Protein AF-A0A0N0DAH7-F1 (afdb_monomer_lite)

Secondary structure (DSSP, 8-state):
-PPPP-GGG-SGGGSHHHHT-HHHHTT-----SS-STT-HHHHHHHTT---SS------TTTSSSSS-HHHHHHHHHHHHHHHTT-TTTSSS--EEE--S--S-TTS------EEESTTS-GGGTT----S---HHHHHHHHHHHTTPPB--PPP-GGG---SPPPP-TT-SS-TT---B-HHHHHHTTT--------SSS----TTSPPTT-PPPPP-

InterPro domains:
  IPR007312 Phosphoesterase [PF04185] (18-148)
  IPR007312 Phosphoesterase [PTHR31956] (5-159)
  IPR017850 Alkaline-phosphatase-like, core domain superfamily [G3DSA:3.40.720.10] (16-179)

pLDDT: mean 78.89, std 16.45, range [36.31, 97.56]

Structure (mmCIF, N/CA/C/O backbone):
data_AF-A0A0N0DAH7-F1
#
_entry.id   AF-A0A0N0DAH7-F1
#
loop_
_atom_site.group_PDB
_atom_site.id
_atom_site.type_symbol
_atom_site.label_atom_id
_atom_site.label_alt_id
_atom_site.label_comp_id
_atom_site.label_asym_id
_atom_site.label_entity_id
_atom_site.label_seq_id
_atom_site.pdbx_PDB_ins_code
_atom_site.Cartn_x
_atom_site.Cartn_y
_atom_site.Cartn_z
_atom_site.occupancy
_atom_site.B_iso_or_equiv
_atom_site.auth_seq_id
_atom_site.auth_comp_id
_atom_site.auth_asym_id
_atom_site.auth_atom_id
_atom_site.pdbx_PDB_model_num
ATOM 1 N N . MET A 1 1 ? 7.023 14.268 22.400 1.00 45.34 1 MET A N 1
ATOM 2 C CA . MET A 1 1 ? 6.556 15.097 21.269 1.00 45.34 1 MET A CA 1
ATOM 3 C C . MET A 1 1 ? 6.414 14.179 20.072 1.00 45.34 1 MET A C 1
ATOM 5 O O . MET A 1 1 ? 7.400 13.533 19.742 1.00 45.34 1 MET A O 1
ATOM 9 N N . ASP A 1 2 ? 5.224 14.103 19.472 1.00 55.03 2 ASP A N 1
ATOM 10 C CA . ASP A 1 2 ? 5.012 13.407 18.196 1.00 55.03 2 ASP A CA 1
ATOM 11 C C . ASP A 1 2 ? 5.851 14.074 17.103 1.00 55.03 2 ASP A C 1
ATOM 13 O O . ASP A 1 2 ? 5.764 15.290 16.892 1.00 55.03 2 ASP A O 1
ATOM 17 N N . ARG A 1 3 ? 6.693 13.299 16.419 1.00 59.72 3 ARG A N 1
ATOM 18 C CA . ARG A 1 3 ? 7.481 13.802 15.290 1.00 59.72 3 ARG A CA 1
ATOM 19 C C . ARG A 1 3 ? 6.651 13.718 14.015 1.00 59.72 3 ARG A C 1
ATOM 21 O O . ARG A 1 3 ? 5.992 12.719 13.760 1.00 59.72 3 ARG A O 1
ATOM 28 N N . LYS A 1 4 ? 6.687 14.779 13.206 1.00 66.31 4 LYS A N 1
ATOM 29 C CA . LYS A 1 4 ? 5.929 14.872 11.948 1.00 66.31 4 LYS A CA 1
ATOM 30 C C . LYS A 1 4 ? 6.427 13.848 10.911 1.00 66.31 4 LYS A C 1
ATOM 32 O O . LYS A 1 4 ? 7.605 13.494 10.943 1.00 66.31 4 LYS A O 1
ATOM 37 N N . PRO A 1 5 ? 5.564 13.400 9.979 1.00 60.75 5 PRO A N 1
ATOM 38 C CA . PRO A 1 5 ? 5.991 12.596 8.836 1.00 60.75 5 PRO A CA 1
ATOM 39 C C . PRO A 1 5 ? 7.025 13.347 7.988 1.00 60.75 5 PRO A C 1
ATOM 41 O O . PRO A 1 5 ? 7.013 14.578 7.901 1.00 60.75 5 PRO A O 1
ATOM 44 N N . VAL A 1 6 ? 7.926 12.595 7.359 1.00 66.38 6 VAL A N 1
ATOM 45 C CA . VAL A 1 6 ? 9.046 13.132 6.577 1.00 66.38 6 VAL A CA 1
ATOM 46 C C . VAL A 1 6 ? 8.840 12.884 5.090 1.00 66.38 6 VAL A C 1
ATOM 48 O O . VAL A 1 6 ? 8.421 11.807 4.673 1.00 66.38 6 VAL A O 1
ATOM 51 N N . ARG A 1 7 ? 9.193 13.877 4.264 1.00 67.56 7 ARG A N 1
ATOM 52 C CA . ARG A 1 7 ? 9.030 13.822 2.801 1.00 67.56 7 ARG A CA 1
ATOM 53 C C . ARG A 1 7 ? 9.679 12.580 2.178 1.00 67.56 7 ARG A C 1
ATOM 55 O O . ARG A 1 7 ? 9.127 12.025 1.237 1.00 67.56 7 ARG A O 1
ATOM 62 N N . LYS A 1 8 ? 10.825 12.140 2.713 1.00 67.50 8 LYS A N 1
ATOM 63 C CA . LYS A 1 8 ? 11.549 10.960 2.220 1.00 67.50 8 LYS A CA 1
ATOM 64 C C . LYS A 1 8 ? 10.756 9.648 2.333 1.00 67.50 8 LYS A C 1
ATOM 66 O O . LYS A 1 8 ? 11.041 8.740 1.571 1.00 67.50 8 LYS A O 1
ATOM 71 N N . HIS A 1 9 ? 9.755 9.563 3.217 1.00 75.44 9 HIS A N 1
ATOM 72 C CA . HIS A 1 9 ? 8.909 8.371 3.397 1.00 75.44 9 HIS A CA 1
ATOM 73 C C . HIS A 1 9 ? 7.571 8.480 2.637 1.00 75.44 9 HIS A C 1
ATOM 75 O O . HIS A 1 9 ? 6.618 7.763 2.924 1.00 75.44 9 HIS A O 1
ATOM 81 N N . ASN A 1 10 ? 7.455 9.400 1.677 1.00 83.31 10 ASN A N 1
ATOM 82 C CA . ASN A 1 10 ? 6.349 9.426 0.727 1.00 83.31 10 ASN A CA 1
ATOM 83 C C . ASN A 1 10 ? 6.948 9.335 -0.687 1.00 83.31 10 ASN A C 1
ATOM 85 O O . ASN A 1 10 ? 7.440 10.334 -1.207 1.00 83.31 10 ASN A O 1
ATOM 89 N N . PRO A 1 11 ? 6.943 8.154 -1.326 1.00 82.81 11 PRO A N 1
ATOM 90 C CA . PRO A 1 11 ? 7.569 7.988 -2.636 1.00 82.81 11 PRO A CA 1
ATOM 91 C C . PRO A 1 11 ? 6.960 8.894 -3.716 1.00 82.81 11 PRO A C 1
ATOM 93 O O . PRO A 1 11 ? 7.676 9.416 -4.569 1.00 82.81 11 PRO A O 1
ATOM 96 N N . ALA A 1 12 ? 5.648 9.157 -3.662 1.00 84.19 12 ALA A N 1
ATOM 97 C CA . ALA A 1 12 ? 4.952 9.917 -4.699 1.00 84.19 12 ALA A CA 1
ATOM 98 C C . ALA A 1 12 ? 5.464 11.363 -4.816 1.00 84.19 12 ALA A C 1
ATOM 100 O O . ALA A 1 12 ? 5.669 11.854 -5.925 1.00 84.19 12 ALA A O 1
ATOM 101 N N . ILE A 1 13 ? 5.737 12.037 -3.691 1.00 85.88 13 ILE A N 1
ATOM 102 C CA . ILE A 1 13 ? 6.211 13.437 -3.672 1.00 85.88 13 ILE A CA 1
ATOM 103 C C . ILE A 1 13 ? 7.670 13.598 -4.142 1.00 85.88 13 ILE A C 1
ATOM 105 O O . ILE A 1 13 ? 8.166 14.725 -4.270 1.00 85.88 13 ILE A O 1
ATOM 109 N N . LEU A 1 14 ? 8.383 12.493 -4.382 1.00 84.56 14 LEU A N 1
ATOM 110 C CA . LEU A 1 14 ? 9.744 12.508 -4.922 1.00 84.56 14 LEU A CA 1
ATOM 111 C C . LEU A 1 14 ? 9.767 12.631 -6.451 1.00 84.56 14 LEU A C 1
ATOM 113 O O . LEU A 1 14 ? 10.786 13.027 -7.007 1.00 84.56 14 LEU A O 1
ATOM 117 N N . HIS A 1 15 ? 8.660 12.337 -7.137 1.00 83.38 15 HIS A N 1
ATOM 118 C CA . HIS A 1 15 ? 8.581 12.449 -8.591 1.00 83.38 15 HIS A CA 1
ATOM 119 C C . HIS A 1 15 ? 8.169 13.859 -9.022 1.00 83.38 15 HIS A C 1
ATOM 121 O O . HIS A 1 15 ? 7.105 14.337 -8.628 1.00 83.38 15 HIS A O 1
ATOM 127 N N . ASP A 1 16 ? 8.924 14.482 -9.931 1.00 85.19 16 ASP A N 1
ATOM 128 C CA . ASP A 1 16 ? 8.592 15.810 -10.480 1.00 85.19 16 ASP A CA 1
ATOM 129 C C . ASP A 1 16 ? 7.197 15.856 -11.099 1.00 85.19 16 ASP A C 1
ATOM 131 O O . ASP A 1 16 ? 6.462 16.827 -10.930 1.00 85.19 16 ASP A O 1
ATOM 135 N N . SER A 1 17 ? 6.788 14.767 -11.755 1.00 86.50 17 SER A N 1
ATOM 136 C CA . SER A 1 17 ? 5.456 14.657 -12.353 1.00 86.50 17 SER A CA 1
ATOM 137 C C . SER A 1 17 ? 4.317 14.762 -11.328 1.00 86.50 17 SER A C 1
ATOM 139 O O . SER A 1 17 ? 3.185 15.047 -11.709 1.00 86.50 17 SER A O 1
ATOM 141 N N . VAL A 1 18 ? 4.591 14.527 -10.043 1.00 88.50 18 VAL A N 1
ATOM 142 C CA . VAL A 1 18 ? 3.667 14.766 -8.927 1.00 88.50 18 VAL A CA 1
ATOM 143 C C . VAL A 1 18 ? 3.959 16.129 -8.314 1.00 88.50 18 VAL A C 1
ATOM 145 O O . VAL A 1 18 ? 3.052 16.948 -8.220 1.00 88.50 18 VAL A O 1
ATOM 148 N N . ALA A 1 19 ? 5.218 16.396 -7.955 1.00 87.81 19 ALA A N 1
ATOM 149 C CA . ALA A 1 19 ? 5.630 17.583 -7.210 1.00 87.81 19 ALA A CA 1
ATOM 150 C C . ALA A 1 19 ? 5.385 18.915 -7.942 1.00 87.81 19 ALA A C 1
ATOM 152 O O . ALA A 1 19 ? 5.273 19.949 -7.293 1.00 87.81 19 ALA A O 1
ATOM 153 N N . THR A 1 20 ? 5.286 18.904 -9.273 1.00 90.00 20 THR A N 1
ATOM 154 C CA . THR A 1 20 ? 5.022 20.101 -10.095 1.00 90.00 20 THR A CA 1
ATOM 155 C C . THR A 1 20 ? 3.560 20.232 -10.532 1.00 90.00 20 THR A C 1
ATOM 157 O O . THR A 1 20 ? 3.192 21.210 -11.177 1.00 90.00 20 THR A O 1
ATOM 160 N N . SER A 1 21 ? 2.705 19.269 -10.176 1.00 93.62 21 SER A N 1
ATOM 161 C CA . SER A 1 21 ? 1.297 19.233 -10.573 1.00 93.62 21 SER A CA 1
ATOM 162 C C . SER A 1 21 ? 0.400 19.451 -9.358 1.00 93.62 21 SER A C 1
ATOM 164 O O . SER A 1 21 ? 0.177 18.522 -8.582 1.00 93.62 21 SER A O 1
ATOM 166 N N . GLU A 1 22 ? -0.212 20.632 -9.244 1.00 92.75 22 GLU A N 1
ATOM 167 C CA . GLU A 1 22 ? -1.130 20.985 -8.146 1.00 92.75 22 GLU A CA 1
ATOM 168 C C . GLU A 1 22 ? -2.228 19.929 -7.929 1.00 92.75 22 GLU A C 1
ATOM 170 O O . GLU A 1 22 ? -2.479 19.500 -6.804 1.00 92.75 22 GLU A O 1
ATOM 175 N N . GLN A 1 23 ? -2.812 19.414 -9.016 1.00 92.44 23 GLN A N 1
ATOM 176 C CA . GLN A 1 23 ? -3.844 18.376 -8.950 1.00 92.44 23 GLN A CA 1
ATOM 177 C C . GLN A 1 23 ? -3.355 17.061 -8.317 1.00 92.44 23 GLN A C 1
ATOM 179 O O . GLN A 1 23 ? -4.131 16.368 -7.666 1.00 92.44 23 GLN A O 1
ATOM 184 N N . ARG A 1 24 ? -2.087 16.688 -8.522 1.00 91.06 24 ARG A N 1
ATOM 185 C CA . ARG A 1 24 ? -1.511 15.440 -7.993 1.00 91.06 24 ARG A CA 1
ATOM 186 C C . ARG A 1 24 ? -1.022 15.643 -6.566 1.00 91.06 24 ARG A C 1
ATOM 188 O O . ARG A 1 24 ? -1.244 14.780 -5.725 1.00 91.06 24 ARG A O 1
ATOM 195 N N . LEU A 1 25 ? -0.443 16.809 -6.282 1.00 88.56 25 LEU A N 1
ATOM 196 C CA . LEU A 1 25 ? -0.111 17.233 -4.926 1.00 88.56 25 LEU A CA 1
ATOM 197 C C . LEU A 1 25 ? -1.332 17.225 -4.006 1.00 88.56 25 LEU A C 1
ATOM 199 O O . LEU A 1 25 ? -1.231 16.747 -2.881 1.00 88.56 25 LEU A O 1
ATOM 203 N N . SER A 1 26 ? -2.493 17.685 -4.483 1.00 88.88 26 SER A N 1
ATOM 204 C CA . SER A 1 26 ? -3.721 17.716 -3.677 1.00 88.88 26 SER A CA 1
ATOM 205 C C . SER A 1 26 ? -4.275 16.329 -3.324 1.00 88.88 26 SER A C 1
ATOM 207 O O . SER A 1 26 ? -5.145 16.223 -2.458 1.00 88.88 26 SER A O 1
ATOM 209 N N . GLN A 1 27 ? -3.756 15.257 -3.939 1.00 91.25 27 GLN A N 1
ATOM 210 C CA . GLN A 1 27 ? -4.074 13.877 -3.558 1.00 91.25 27 GLN A CA 1
ATOM 211 C C . GLN A 1 27 ? -3.233 13.371 -2.376 1.00 91.25 27 GLN A C 1
ATOM 213 O O . GLN A 1 27 ? -3.531 12.310 -1.833 1.00 91.25 27 GLN A O 1
ATOM 218 N N . ILE A 1 28 ? -2.211 14.117 -1.944 1.00 90.50 28 ILE A N 1
ATOM 219 C CA . ILE A 1 28 ? -1.434 13.804 -0.743 1.00 90.50 28 ILE A CA 1
ATOM 220 C C . ILE A 1 28 ? -2.172 14.390 0.459 1.00 90.50 28 ILE A C 1
ATOM 222 O O . ILE A 1 28 ? -2.178 15.599 0.687 1.00 90.50 28 ILE A O 1
ATOM 226 N N . LYS A 1 29 ? -2.820 13.512 1.222 1.00 90.44 29 LYS A N 1
ATOM 227 C CA . LYS A 1 29 ? -3.733 13.881 2.308 1.00 90.44 29 LYS A CA 1
ATOM 228 C C . LYS A 1 29 ? -3.103 13.621 3.670 1.00 90.44 29 LYS A C 1
ATOM 230 O O . LYS A 1 29 ? -2.291 12.711 3.823 1.00 90.44 29 LYS A O 1
ATOM 235 N N . ASN A 1 30 ? -3.485 14.411 4.671 1.00 91.31 30 ASN A N 1
ATOM 236 C CA . ASN A 1 30 ? -3.051 14.175 6.043 1.00 91.31 30 ASN A CA 1
ATOM 237 C C . ASN A 1 30 ? -3.877 13.066 6.716 1.00 91.31 30 ASN A C 1
ATOM 239 O O . ASN A 1 30 ? -5.081 12.903 6.485 1.00 91.31 30 ASN A O 1
ATOM 243 N N . LEU A 1 31 ? -3.221 12.365 7.634 1.00 91.88 31 LEU A N 1
ATOM 244 C CA . LEU A 1 31 ? -3.824 11.378 8.515 1.00 91.88 31 LEU A CA 1
ATOM 245 C C . LEU A 1 31 ? -3.434 11.712 9.956 1.00 91.88 31 LEU A C 1
ATOM 247 O O . LEU A 1 31 ? -2.255 11.881 10.261 1.00 91.88 31 LEU A O 1
ATOM 251 N N . SER A 1 32 ? -4.432 11.833 10.827 1.00 91.06 32 SER A N 1
ATOM 252 C CA . SER A 1 32 ? -4.252 12.070 12.260 1.00 91.06 32 SER A CA 1
ATOM 253 C C . SER A 1 32 ? -5.210 11.171 13.029 1.00 91.06 32 SER A C 1
ATOM 255 O O . SER A 1 32 ? -6.404 11.171 12.741 1.00 91.06 32 SER A O 1
ATOM 257 N N . LEU A 1 33 ? -4.682 10.401 13.984 1.00 90.06 33 LEU A N 1
ATOM 258 C CA . LEU A 1 33 ? -5.489 9.586 14.904 1.00 90.06 33 LEU A CA 1
ATOM 259 C C . LEU A 1 33 ? -5.860 10.345 16.188 1.00 90.06 33 LEU A C 1
ATOM 261 O O . LEU A 1 33 ? -6.724 9.898 16.931 1.00 90.06 33 LEU A O 1
ATOM 265 N N . VAL A 1 34 ? -5.194 11.473 16.463 1.00 89.75 34 VAL A N 1
ATOM 266 C CA . VAL A 1 34 ? -5.421 12.293 17.668 1.00 89.75 34 VAL A CA 1
ATOM 267 C C . VAL A 1 34 ? -6.474 13.371 17.414 1.00 89.75 34 VAL A C 1
ATOM 269 O O . VAL A 1 34 ? -7.247 13.707 18.303 1.00 89.75 34 VAL A O 1
ATOM 272 N N . ASP A 1 35 ? -6.509 13.899 16.192 1.00 91.38 35 ASP A N 1
ATOM 273 C CA . ASP A 1 35 ? -7.483 14.891 15.740 1.00 91.38 35 ASP A CA 1
ATOM 274 C C . ASP A 1 35 ? -8.072 14.423 14.409 1.00 91.38 35 ASP A C 1
ATOM 276 O O . ASP A 1 35 ? -7.581 14.749 13.324 1.00 91.38 35 ASP A O 1
ATOM 280 N N . THR A 1 36 ? -9.082 13.563 14.509 1.00 92.06 36 THR A N 1
ATOM 281 C CA . THR A 1 36 ? -9.751 12.965 13.351 1.00 92.06 36 THR A CA 1
ATOM 282 C C . THR A 1 36 ? -10.610 13.979 12.595 1.00 92.06 36 THR A C 1
ATOM 284 O O . THR A 1 36 ? -10.798 13.817 11.393 1.00 92.06 36 THR A O 1
ATOM 287 N N . GLU A 1 37 ? -11.068 15.054 13.243 1.00 90.69 37 GLU A N 1
ATOM 288 C CA . GLU A 1 37 ? -11.866 16.112 12.606 1.00 90.69 37 GLU A CA 1
ATOM 289 C C . GLU A 1 37 ? -11.034 16.931 11.606 1.00 90.69 37 GLU A C 1
ATOM 291 O O . GLU A 1 37 ? -11.523 17.285 10.532 1.00 90.69 37 GLU A O 1
ATOM 296 N N . SER A 1 38 ? -9.750 17.178 11.896 1.00 92.38 38 SER A N 1
ATOM 297 C CA . SER A 1 38 ? -8.827 17.809 10.937 1.00 92.38 38 SER A CA 1
ATOM 298 C C . SER A 1 38 ? -8.144 16.820 9.979 1.00 92.38 38 SER A C 1
ATOM 300 O O . SER A 1 38 ? -7.354 17.223 9.117 1.00 92.38 38 SER A O 1
ATOM 302 N N . SER A 1 39 ? -8.434 15.520 10.088 1.00 94.88 39 SER A N 1
ATOM 303 C CA . SER A 1 39 ? -7.853 14.487 9.231 1.00 94.88 39 SER A CA 1
ATOM 304 C C . SER A 1 39 ? -8.641 14.326 7.932 1.00 94.88 39 SER A C 1
ATOM 306 O O . SER A 1 39 ? -9.763 13.820 7.920 1.00 94.88 39 SER A O 1
ATOM 308 N N . MET A 1 40 ? -8.011 14.659 6.801 1.00 94.81 40 MET A N 1
ATOM 309 C CA . MET A 1 40 ? -8.614 14.465 5.480 1.00 94.81 40 MET A CA 1
ATOM 310 C C . MET A 1 40 ? -8.959 12.995 5.203 1.00 94.81 40 MET A C 1
ATOM 312 O O . MET A 1 40 ? -10.009 12.743 4.625 1.00 94.81 40 MET A O 1
ATOM 316 N N . PHE A 1 41 ? -8.138 12.036 5.660 1.00 95.19 41 PHE A N 1
ATOM 317 C CA . PHE A 1 41 ? -8.468 10.605 5.573 1.00 95.19 41 PHE A CA 1
ATOM 318 C C . PHE A 1 41 ? -9.815 10.277 6.236 1.00 95.19 41 PHE A C 1
ATOM 320 O O . PHE A 1 41 ? -10.673 9.667 5.607 1.00 95.19 41 PHE A O 1
ATOM 327 N N . HIS A 1 42 ? -10.030 10.711 7.482 1.00 95.19 42 HIS A N 1
ATOM 328 C CA . HIS A 1 42 ? -11.260 10.401 8.221 1.00 95.19 42 HIS A CA 1
ATOM 329 C C . HIS A 1 42 ? -12.482 11.115 7.638 1.00 95.19 42 HIS A C 1
ATOM 331 O O . HIS A 1 42 ? -13.567 10.536 7.590 1.00 95.19 42 HIS A O 1
ATOM 337 N N . ARG A 1 43 ? -12.306 12.346 7.138 1.00 95.69 43 ARG A N 1
ATOM 338 C CA . ARG A 1 43 ? -13.355 13.043 6.387 1.00 95.69 43 ARG A CA 1
ATOM 339 C C . ARG A 1 43 ? -13.760 12.253 5.142 1.00 95.69 43 ARG A C 1
ATOM 341 O O . ARG A 1 43 ? -14.945 12.016 4.935 1.00 95.69 43 ARG A O 1
ATOM 348 N N . ASP A 1 44 ? -12.790 11.816 4.343 1.00 95.44 44 ASP A N 1
ATOM 349 C CA . ASP A 1 44 ? -13.063 11.074 3.111 1.00 95.44 44 ASP A CA 1
ATOM 350 C C . ASP A 1 44 ? -13.645 9.682 3.393 1.00 95.44 44 ASP A C 1
ATOM 352 O O . ASP A 1 44 ? -14.522 9.240 2.656 1.00 95.44 44 ASP A O 1
ATOM 356 N N . LEU A 1 45 ? -13.227 9.016 4.475 1.00 95.25 45 LEU A N 1
ATOM 357 C CA . LEU A 1 45 ? -13.842 7.776 4.961 1.00 95.25 45 LEU A CA 1
ATOM 358 C C . LEU A 1 45 ? -15.329 7.988 5.275 1.00 95.25 45 LEU A C 1
ATOM 360 O O . LEU A 1 45 ? -16.178 7.275 4.747 1.00 95.25 45 LEU A O 1
ATOM 364 N N . LYS A 1 46 ? -15.659 9.015 6.068 1.00 94.44 46 LYS A N 1
ATOM 365 C CA . LYS A 1 46 ? -17.043 9.346 6.445 1.00 94.44 4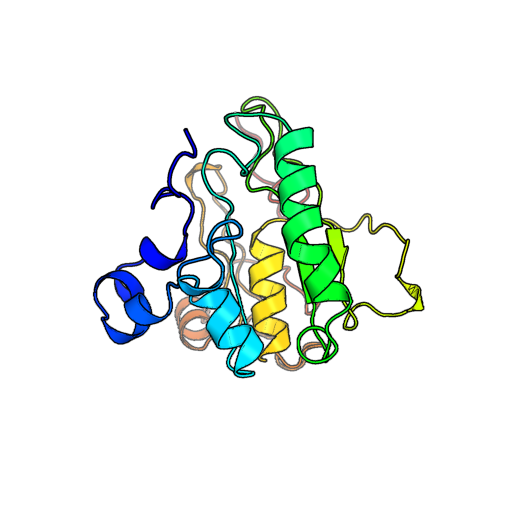6 LYS A CA 1
ATOM 366 C C . LYS A 1 46 ? -17.913 9.722 5.244 1.00 94.44 46 LYS A C 1
ATOM 368 O O . LYS A 1 46 ? -19.106 9.432 5.232 1.00 94.44 46 LYS A O 1
ATOM 373 N N . GLU A 1 47 ? -17.332 10.389 4.250 1.00 95.38 47 GLU A N 1
ATOM 374 C CA . GLU A 1 47 ? -18.028 10.813 3.031 1.00 95.38 47 GLU A CA 1
ATOM 375 C C . GLU A 1 47 ? -18.061 9.738 1.931 1.00 95.38 47 GLU A C 1
ATOM 377 O O . GLU A 1 47 ? -18.616 9.994 0.862 1.00 95.38 47 GLU A O 1
ATOM 382 N N . ASN A 1 48 ? -17.484 8.555 2.172 1.00 93.69 48 ASN A N 1
ATOM 383 C CA . ASN A 1 48 ? -17.317 7.487 1.184 1.00 93.69 48 ASN A CA 1
ATOM 384 C C . ASN A 1 48 ? -16.581 7.954 -0.093 1.00 93.69 48 ASN A C 1
ATOM 386 O O . ASN A 1 48 ? -16.995 7.695 -1.223 1.00 93.69 48 ASN A O 1
ATOM 390 N N . LYS A 1 49 ? -15.494 8.709 0.103 1.00 94.38 49 LYS A N 1
ATOM 391 C CA . LYS A 1 49 ? -14.640 9.318 -0.934 1.00 94.38 49 LYS A CA 1
ATOM 392 C C . LYS A 1 49 ? -13.179 8.877 -0.841 1.00 94.38 49 LYS A C 1
ATOM 394 O O . LYS A 1 49 ? -12.299 9.533 -1.409 1.00 94.38 49 LYS A O 1
ATOM 399 N N . LEU A 1 50 ? -12.895 7.799 -0.108 1.00 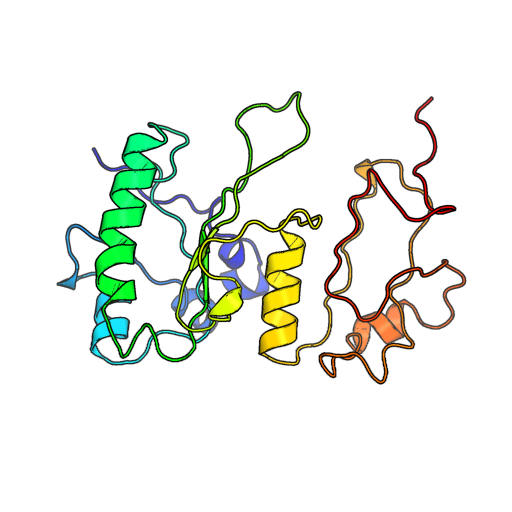94.12 50 LEU A N 1
ATOM 400 C CA . LEU A 1 50 ? -11.551 7.233 -0.096 1.00 94.12 50 LEU A CA 1
ATOM 401 C C . LEU A 1 50 ? -11.137 6.837 -1.520 1.00 94.12 50 LEU A C 1
ATOM 403 O O . LEU A 1 50 ? -11.960 6.337 -2.293 1.00 94.12 50 LEU A O 1
ATOM 407 N N . PRO A 1 51 ? -9.873 7.082 -1.902 1.00 92.81 51 PRO A N 1
ATOM 408 C CA . PRO A 1 51 ? -9.392 6.658 -3.199 1.00 92.81 51 PRO A CA 1
ATOM 409 C C . PRO A 1 51 ? -9.261 5.134 -3.234 1.00 92.81 51 PRO A C 1
ATOM 411 O O . PRO A 1 51 ? -9.027 4.475 -2.225 1.00 92.81 51 PRO A O 1
ATOM 414 N N . GLN A 1 52 ? -9.349 4.592 -4.441 1.00 92.25 52 GLN A N 1
ATOM 415 C CA . GLN A 1 52 ? -9.242 3.159 -4.716 1.00 92.25 52 GLN A CA 1
ATOM 416 C C . GLN A 1 52 ? -7.847 2.578 -4.410 1.00 92.25 52 GLN A C 1
ATOM 418 O O . GLN A 1 52 ? -7.699 1.375 -4.224 1.00 92.25 52 GLN A O 1
ATOM 423 N N . TRP A 1 53 ? -6.821 3.431 -4.342 1.00 93.00 53 TRP A N 1
ATOM 424 C CA . TRP A 1 53 ? -5.470 3.071 -3.922 1.00 93.00 53 TRP A CA 1
ATOM 425 C C . TRP A 1 53 ? -4.932 4.105 -2.934 1.00 93.00 53 TRP A C 1
ATOM 427 O O . TRP A 1 53 ? -5.058 5.312 -3.158 1.00 93.00 53 TRP A O 1
ATOM 437 N N . MET A 1 54 ? -4.321 3.627 -1.851 1.00 93.81 54 MET A N 1
ATOM 438 C CA . MET A 1 54 ? -3.731 4.447 -0.796 1.00 93.81 54 MET A CA 1
ATOM 439 C C . MET A 1 54 ? -2.361 3.904 -0.412 1.00 93.81 54 MET A C 1
ATOM 441 O O . MET A 1 54 ? -2.182 2.698 -0.276 1.00 93.81 54 MET A O 1
ATOM 445 N N . PHE A 1 55 ? -1.426 4.817 -0.170 1.00 93.19 55 PHE A N 1
ATOM 446 C CA . PHE A 1 55 ? -0.133 4.527 0.435 1.00 93.19 55 PHE A CA 1
ATOM 447 C C . PHE A 1 55 ? -0.019 5.351 1.713 1.00 93.19 55 PHE A C 1
ATOM 449 O O . PHE A 1 55 ? -0.024 6.584 1.662 1.00 93.19 55 PHE A O 1
ATOM 456 N N . ILE A 1 56 ? 0.012 4.675 2.858 1.00 92.56 56 ILE A N 1
ATOM 457 C CA . ILE A 1 56 ? -0.012 5.309 4.175 1.00 92.56 56 ILE A CA 1
ATOM 458 C C . ILE A 1 56 ? 1.302 5.000 4.869 1.00 92.56 56 ILE A C 1
ATOM 460 O O . ILE A 1 56 ? 1.616 3.837 5.104 1.00 92.56 56 ILE A O 1
ATOM 464 N N . THR A 1 57 ? 2.033 6.046 5.242 1.00 90.00 57 THR A N 1
ATOM 465 C CA . THR A 1 57 ? 3.188 5.925 6.129 1.00 90.00 57 THR A CA 1
ATOM 466 C C . THR A 1 57 ? 2.876 6.561 7.478 1.00 90.00 57 THR A C 1
ATOM 468 O O . THR A 1 57 ? 2.366 7.688 7.522 1.00 90.00 57 THR A O 1
ATOM 471 N N . PRO A 1 58 ? 3.131 5.855 8.596 1.00 85.12 58 PRO A N 1
ATOM 472 C CA . PRO A 1 58 ? 3.031 6.453 9.915 1.00 85.12 58 PRO A CA 1
ATOM 473 C C . PRO A 1 58 ? 4.005 7.629 10.061 1.00 85.12 58 PRO A C 1
ATOM 475 O O . PRO A 1 58 ? 4.929 7.832 9.271 1.00 85.12 58 PRO A O 1
ATOM 478 N N . ASN A 1 59 ? 3.802 8.431 11.102 1.00 80.69 59 ASN A N 1
ATOM 479 C CA . ASN A 1 59 ? 4.760 9.472 11.447 1.00 80.69 59 ASN A CA 1
ATOM 480 C C . ASN A 1 59 ? 6.061 8.857 12.012 1.00 80.69 59 ASN A C 1
ATOM 482 O O . ASN A 1 59 ? 6.077 7.692 12.399 1.00 80.69 59 ASN A O 1
ATOM 486 N N . MET A 1 60 ? 7.128 9.655 12.139 1.00 74.12 60 MET A N 1
ATOM 487 C CA . MET A 1 60 ? 8.439 9.182 12.630 1.00 74.12 60 MET A CA 1
ATOM 488 C C . MET A 1 60 ? 8.412 8.593 14.051 1.00 74.12 60 MET A C 1
ATOM 490 O O . MET A 1 60 ? 9.383 8.018 14.511 1.00 74.12 60 MET A O 1
ATOM 494 N N . THR A 1 61 ? 7.340 8.800 14.816 1.00 77.06 61 THR A N 1
ATOM 495 C CA . THR A 1 61 ? 7.184 8.195 16.147 1.00 77.06 61 THR A CA 1
ATOM 496 C C . THR A 1 61 ? 6.557 6.805 16.058 1.00 77.06 61 THR A C 1
ATOM 498 O O . THR A 1 61 ? 6.845 5.940 16.884 1.00 77.06 61 THR A O 1
ATOM 501 N N . SER A 1 62 ? 5.715 6.589 15.054 1.00 77.38 62 SER A N 1
ATOM 502 C CA . SER A 1 62 ? 4.885 5.398 14.896 1.00 77.38 62 SER A CA 1
ATOM 503 C C . SER A 1 62 ? 5.372 4.469 13.778 1.00 77.38 62 SER A C 1
ATOM 505 O O . SER A 1 62 ? 4.754 3.434 13.559 1.00 77.38 62 SER A O 1
ATOM 507 N N . ASP A 1 63 ? 6.451 4.826 13.074 1.00 74.69 63 ASP A N 1
ATOM 508 C CA . ASP A 1 63 ? 7.039 4.036 11.980 1.00 74.69 63 ASP A CA 1
ATOM 509 C C . ASP A 1 63 ? 7.872 2.839 12.469 1.00 74.69 63 ASP A C 1
ATOM 511 O O . ASP A 1 63 ? 8.143 1.916 11.709 1.00 74.69 63 ASP A O 1
ATOM 515 N N . GLY A 1 64 ? 8.228 2.821 13.756 1.00 73.94 64 GLY A N 1
ATOM 516 C CA . GLY A 1 64 ? 9.009 1.754 14.375 1.00 73.94 64 GLY A CA 1
ATOM 517 C C . GLY A 1 64 ? 10.523 1.899 14.221 1.00 73.94 64 GLY A C 1
ATOM 518 O O . GLY A 1 64 ? 11.234 1.097 14.819 1.00 73.94 64 GLY A O 1
ATO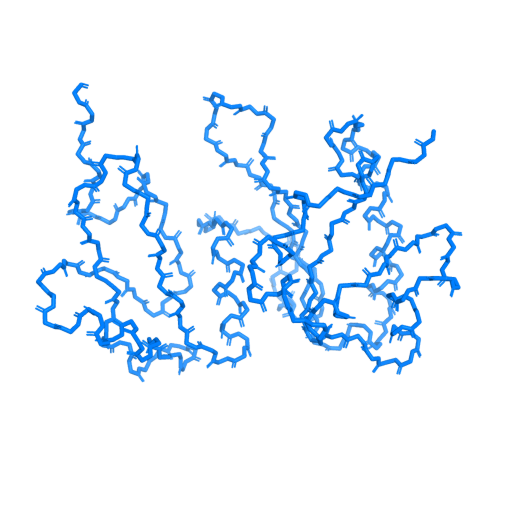M 519 N N . HIS A 1 65 ? 11.013 2.923 13.511 1.00 76.50 65 HIS A N 1
ATOM 520 C CA . HIS A 1 65 ? 12.442 3.200 13.344 1.00 76.50 65 HIS A CA 1
ATOM 521 C C . HIS A 1 65 ? 13.010 3.967 14.549 1.00 76.50 65 HIS A C 1
ATOM 523 O O . HIS A 1 65 ? 14.009 3.567 15.141 1.00 76.50 65 HIS A O 1
ATOM 529 N N . ASP A 1 66 ? 12.352 5.058 14.962 1.00 73.50 66 ASP A N 1
ATOM 530 C CA . ASP A 1 66 ? 12.834 5.900 16.074 1.00 73.50 66 ASP A CA 1
ATOM 531 C C . ASP A 1 66 ? 12.292 5.455 17.450 1.00 73.50 66 ASP A C 1
ATOM 533 O O . ASP A 1 66 ? 12.606 6.071 18.476 1.00 73.50 66 ASP A O 1
ATOM 537 N N . THR A 1 67 ? 11.434 4.428 17.490 1.00 80.69 67 THR A N 1
ATOM 538 C CA . THR A 1 67 ? 10.797 3.927 18.720 1.00 80.69 67 THR A CA 1
ATOM 539 C C . THR A 1 67 ? 10.941 2.410 18.885 1.00 80.69 67 THR A C 1
ATOM 541 O O . THR A 1 67 ? 12.034 1.923 19.144 1.00 80.69 67 THR A O 1
ATOM 544 N N . SER A 1 68 ? 9.844 1.649 18.841 1.00 83.25 68 SER A N 1
ATOM 545 C CA . SER A 1 68 ? 9.861 0.188 18.929 1.00 83.25 68 SER A CA 1
ATOM 546 C C . SER A 1 68 ? 8.724 -0.426 18.123 1.00 83.25 68 SER A C 1
ATOM 548 O O . SER A 1 68 ? 7.682 0.201 17.909 1.00 83.25 68 SER A O 1
ATOM 550 N N . VAL A 1 69 ? 8.880 -1.704 17.773 1.00 84.56 69 VAL A N 1
ATOM 551 C CA . VAL A 1 69 ? 7.832 -2.500 17.116 1.00 84.56 69 VAL A CA 1
ATOM 552 C C . VAL A 1 69 ? 6.518 -2.512 17.907 1.00 84.56 69 VAL A C 1
ATOM 554 O O . VAL A 1 69 ? 5.445 -2.546 17.316 1.00 84.56 69 VAL A O 1
ATOM 557 N N . THR A 1 70 ? 6.572 -2.412 19.239 1.00 88.19 70 THR A N 1
ATOM 558 C CA . THR A 1 70 ? 5.375 -2.334 20.089 1.00 88.19 70 THR A CA 1
ATOM 559 C C . THR A 1 70 ? 4.610 -1.030 19.870 1.00 88.19 70 THR A C 1
ATOM 561 O O . THR A 1 70 ? 3.383 -1.041 19.807 1.00 88.19 70 THR A O 1
ATOM 564 N N . VAL A 1 71 ? 5.314 0.098 19.735 1.00 88.38 71 VAL A N 1
ATOM 565 C CA . VAL A 1 71 ? 4.689 1.405 19.468 1.00 88.38 71 VAL A CA 1
ATOM 566 C C . VAL A 1 71 ? 4.063 1.413 18.075 1.00 88.38 71 VAL A C 1
ATOM 568 O O . VAL A 1 71 ? 2.885 1.748 17.947 1.00 88.38 71 VAL A O 1
ATOM 571 N N . ALA A 1 72 ? 4.806 0.961 17.061 1.00 89.56 72 ALA A N 1
ATOM 572 C CA . ALA A 1 72 ? 4.302 0.839 15.693 1.00 89.56 72 ALA A CA 1
ATOM 573 C C . ALA A 1 72 ? 3.099 -0.117 15.604 1.00 89.56 72 ALA A C 1
ATOM 575 O O . ALA A 1 72 ? 2.076 0.211 15.007 1.00 89.56 72 ALA A O 1
ATOM 576 N N . GLY A 1 73 ? 3.172 -1.271 16.276 1.00 91.56 73 GLY A N 1
ATOM 577 C CA . GLY A 1 73 ? 2.088 -2.250 16.330 1.00 91.56 73 GLY A CA 1
ATOM 578 C C . GLY A 1 73 ? 0.829 -1.712 17.013 1.00 91.56 73 GLY A C 1
ATOM 579 O O . GLY A 1 73 ? -0.278 -1.919 16.515 1.00 91.56 73 GLY A O 1
ATOM 580 N N . ASN A 1 74 ? 0.972 -0.969 18.114 1.00 93.44 74 ASN A N 1
ATOM 581 C CA . ASN A 1 74 ? -0.162 -0.318 18.774 1.00 93.44 74 ASN A CA 1
ATOM 582 C C . ASN A 1 74 ? -0.809 0.748 17.882 1.00 93.44 74 ASN A C 1
ATOM 584 O O . ASN A 1 74 ? -2.038 0.819 17.815 1.00 93.44 74 ASN A O 1
ATOM 588 N N . TRP A 1 75 ? -0.003 1.545 17.176 1.00 93.62 75 TRP A N 1
ATOM 589 C CA . TRP A 1 75 ? -0.510 2.517 16.208 1.00 93.62 75 TRP A CA 1
ATOM 590 C C . TRP A 1 75 ? -1.278 1.823 15.077 1.00 93.62 75 TRP A C 1
ATOM 592 O O . TRP A 1 75 ? -2.431 2.168 14.819 1.00 93.62 75 TRP A O 1
ATOM 602 N N . ALA A 1 76 ? -0.690 0.785 14.471 1.00 94.62 76 ALA A N 1
ATOM 603 C CA . ALA A 1 76 ? -1.297 0.041 13.371 1.00 94.62 76 ALA A CA 1
ATOM 604 C C . ALA A 1 76 ? -2.622 -0.613 13.785 1.00 94.62 76 ALA A C 1
ATOM 606 O O . ALA A 1 76 ? -3.607 -0.510 13.058 1.00 94.62 76 ALA A O 1
ATOM 607 N N . ARG A 1 77 ? -2.687 -1.225 14.976 1.00 95.06 77 ARG A N 1
ATOM 608 C CA . ARG A 1 77 ? -3.936 -1.793 15.511 1.00 95.06 77 ARG A CA 1
ATOM 609 C C . ARG A 1 77 ? -4.997 -0.727 15.753 1.00 95.06 77 ARG A C 1
ATOM 611 O O . ARG A 1 77 ? -6.140 -0.915 15.350 1.00 95.06 77 ARG A O 1
ATOM 618 N N . THR A 1 78 ? -4.616 0.393 16.367 1.00 95.00 78 THR A N 1
ATOM 619 C CA . THR A 1 78 ? -5.538 1.508 16.640 1.00 95.00 78 THR A CA 1
ATOM 620 C C . THR A 1 78 ? -6.126 2.068 15.348 1.00 95.00 78 THR A C 1
ATOM 622 O O . THR A 1 78 ? -7.313 2.379 15.297 1.00 95.00 78 THR A O 1
ATOM 625 N N . PHE A 1 79 ? -5.311 2.157 14.296 1.00 95.31 79 PHE A N 1
ATOM 626 C CA . PHE A 1 79 ? -5.745 2.615 12.985 1.00 95.31 79 PHE A CA 1
ATOM 627 C C . PHE A 1 79 ? -6.626 1.591 12.255 1.00 95.31 79 PHE A C 1
ATOM 629 O O . PHE A 1 79 ? -7.688 1.942 11.749 1.00 95.31 79 PHE A O 1
ATOM 636 N N . LEU A 1 80 ? -6.202 0.326 12.194 1.00 96.88 80 LEU A N 1
ATOM 637 C CA . LEU A 1 80 ? -6.811 -0.672 11.313 1.00 96.88 80 LEU A CA 1
ATOM 638 C C . LEU A 1 80 ? -8.012 -1.397 11.921 1.00 96.88 80 LEU A C 1
ATOM 640 O O . LEU A 1 80 ? -8.940 -1.717 11.187 1.00 96.88 80 LEU A O 1
ATOM 644 N N . GLU A 1 81 ? -8.048 -1.673 13.228 1.00 96.88 81 GLU A N 1
ATOM 645 C CA . GLU A 1 81 ? -9.151 -2.453 13.814 1.00 96.88 81 GLU A CA 1
ATOM 646 C C . GLU A 1 81 ? -10.545 -1.829 13.607 1.00 96.88 81 GLU A C 1
ATOM 648 O O . GLU A 1 81 ? -11.485 -2.586 13.342 1.00 96.88 81 GLU A O 1
ATOM 653 N N . PRO A 1 82 ? -10.730 -0.496 13.700 1.00 96.12 82 PRO A N 1
ATOM 654 C CA . PRO A 1 82 ? -12.000 0.133 13.344 1.00 96.12 82 PRO A CA 1
ATOM 655 C C . PRO A 1 82 ? -12.323 -0.009 11.853 1.00 96.12 82 PRO A C 1
ATOM 657 O O . PRO A 1 82 ? -13.455 -0.338 11.509 1.00 96.12 82 PRO A O 1
ATOM 660 N N . LEU A 1 83 ? -11.327 0.169 10.979 1.00 96.94 83 LEU A N 1
ATOM 661 C CA . LEU A 1 83 ? -11.486 0.074 9.525 1.00 96.94 83 LEU A CA 1
ATOM 662 C C . LEU A 1 83 ? -11.887 -1.335 9.080 1.00 96.94 83 LEU A C 1
ATOM 664 O O . LEU A 1 83 ? -12.779 -1.490 8.257 1.00 96.94 83 LEU A O 1
ATOM 668 N N . LEU A 1 84 ? -11.300 -2.372 9.681 1.00 96.56 84 LEU A N 1
ATOM 669 C CA . LEU A 1 84 ? -11.648 -3.773 9.413 1.00 96.56 84 LEU A CA 1
ATOM 670 C C . LEU A 1 84 ? -13.084 -4.138 9.843 1.00 96.56 84 LEU A C 1
ATOM 672 O O . LEU A 1 84 ? -13.599 -5.178 9.441 1.00 96.56 84 LEU A O 1
ATOM 676 N N . LYS A 1 85 ? -13.731 -3.316 10.680 1.00 96.44 85 LYS A N 1
ATOM 677 C CA . LYS A 1 85 ? -15.140 -3.478 11.089 1.00 96.44 85 LYS A CA 1
ATOM 678 C C . LYS A 1 85 ? -16.092 -2.594 10.281 1.00 96.44 85 LYS A C 1
ATOM 680 O O . LYS A 1 85 ? -17.305 -2.809 10.337 1.00 96.44 85 LYS A O 1
ATOM 685 N N . ASP A 1 86 ? -15.565 -1.602 9.571 1.00 96.56 86 ASP A N 1
ATOM 686 C CA . ASP A 1 86 ? -16.337 -0.688 8.742 1.00 96.56 86 ASP A CA 1
ATOM 687 C C . ASP A 1 86 ? -16.681 -1.367 7.411 1.00 96.56 86 ASP A C 1
ATOM 689 O O . ASP A 1 86 ? -15.805 -1.741 6.635 1.00 96.56 86 ASP A O 1
ATOM 693 N N . LYS A 1 87 ? -17.980 -1.527 7.142 1.00 94.56 87 LYS A N 1
ATOM 694 C CA . LYS A 1 87 ? -18.481 -2.189 5.930 1.00 94.56 87 LYS A CA 1
ATOM 695 C C . LYS A 1 87 ? -18.292 -1.365 4.659 1.00 94.56 87 LYS A C 1
ATOM 697 O O . LYS A 1 87 ? -18.328 -1.939 3.584 1.00 94.56 87 LYS A O 1
ATOM 702 N N . HIS A 1 88 ? -18.158 -0.045 4.769 1.00 92.94 88 HIS A N 1
ATOM 703 C CA . HIS A 1 88 ? -17.854 0.809 3.623 1.00 92.94 88 HIS A CA 1
ATOM 704 C C . HIS A 1 88 ? -16.378 0.706 3.254 1.00 92.94 88 HIS A C 1
ATOM 706 O O . HIS A 1 88 ? -16.033 0.737 2.079 1.00 92.94 88 HIS A O 1
ATOM 712 N N . PHE A 1 89 ? -15.508 0.567 4.257 1.00 96.31 89 PHE A N 1
ATOM 713 C CA . PHE A 1 89 ? -14.085 0.364 4.020 1.00 96.31 89 PHE A CA 1
ATOM 714 C C . PHE A 1 89 ? -13.774 -1.070 3.567 1.00 96.31 89 PHE A C 1
ATOM 716 O O . PHE A 1 89 ? -12.974 -1.257 2.657 1.00 96.31 89 PHE A O 1
ATOM 723 N N . MET A 1 90 ? -14.398 -2.083 4.171 1.00 96.19 90 MET A N 1
ATOM 724 C CA . MET A 1 90 ? -14.282 -3.501 3.798 1.00 96.19 90 MET A CA 1
ATOM 725 C C . MET A 1 90 ? -15.312 -3.887 2.723 1.00 96.19 90 MET A C 1
ATOM 727 O O . MET A 1 90 ? -16.163 -4.743 2.962 1.00 96.19 90 MET A O 1
ATOM 731 N N . ASP A 1 91 ? -15.262 -3.207 1.577 1.00 94.00 91 ASP A N 1
ATOM 732 C CA . ASP A 1 91 ? -16.032 -3.535 0.372 1.00 94.00 91 ASP A CA 1
ATOM 733 C C . ASP A 1 91 ? -15.058 -3.867 -0.768 1.00 94.00 91 ASP A C 1
ATOM 735 O O . ASP A 1 91 ? -14.671 -3.008 -1.561 1.00 94.00 91 ASP A O 1
ATOM 739 N N . ASN A 1 92 ? -14.610 -5.124 -0.797 1.00 94.88 92 ASN A N 1
ATOM 740 C CA . ASN A 1 92 ? -13.577 -5.645 -1.691 1.00 94.88 92 ASN A CA 1
ATOM 741 C C . ASN A 1 92 ? -12.220 -4.924 -1.546 1.00 94.88 92 ASN A C 1
ATOM 743 O O . ASN A 1 92 ? -11.577 -4.537 -2.527 1.00 94.88 92 ASN A O 1
ATOM 747 N N . THR A 1 93 ? -11.766 -4.776 -0.303 1.00 96.44 93 THR A N 1
ATOM 748 C CA . THR A 1 93 ? -10.526 -4.089 0.063 1.00 96.44 93 THR A CA 1
ATOM 749 C C . THR A 1 93 ? -9.430 -5.075 0.451 1.00 96.44 93 THR A C 1
ATOM 751 O O . THR A 1 93 ? -9.632 -6.002 1.238 1.00 96.44 93 THR A O 1
ATOM 754 N N . LEU A 1 94 ? -8.225 -4.825 -0.065 1.00 96.56 94 LEU A N 1
ATOM 755 C CA . LEU A 1 94 ? -6.986 -5.464 0.367 1.00 96.56 94 LEU A CA 1
ATOM 756 C C . LEU A 1 94 ? -6.122 -4.441 1.109 1.00 96.56 94 LEU A C 1
ATOM 758 O O . LEU A 1 94 ? -5.791 -3.388 0.566 1.00 96.56 94 LEU A O 1
ATOM 762 N N . VAL A 1 95 ? -5.716 -4.773 2.331 1.00 97.56 95 VAL A N 1
ATOM 763 C CA . VAL A 1 95 ? -4.735 -4.017 3.112 1.00 97.56 95 VAL A CA 1
ATOM 764 C C . VAL A 1 95 ? -3.450 -4.833 3.183 1.00 97.56 95 VAL A C 1
ATOM 766 O O . VAL A 1 95 ? -3.454 -5.949 3.697 1.00 97.56 95 VAL A O 1
ATOM 769 N N . LEU A 1 96 ? -2.349 -4.263 2.695 1.00 96.81 96 LEU A N 1
ATOM 770 C CA . LEU A 1 96 ? -1.001 -4.789 2.896 1.00 96.81 96 LEU A CA 1
ATOM 771 C C . LEU A 1 96 ? -0.308 -3.973 3.990 1.00 96.81 96 LEU A C 1
ATOM 773 O O . LEU A 1 96 ? -0.138 -2.764 3.847 1.00 96.81 96 LEU A O 1
ATOM 777 N N . ILE A 1 97 ? 0.108 -4.641 5.063 1.00 95.94 97 ILE A N 1
ATOM 778 C CA . ILE A 1 97 ? 1.026 -4.082 6.061 1.00 95.94 97 ILE A CA 1
ATOM 779 C C . ILE A 1 97 ? 2.415 -4.645 5.774 1.00 95.94 97 ILE A C 1
ATOM 781 O O . ILE A 1 97 ? 2.569 -5.862 5.678 1.00 95.94 97 ILE A O 1
ATOM 785 N N . THR A 1 98 ? 3.411 -3.773 5.645 1.00 94.12 98 THR A N 1
ATOM 786 C CA . THR A 1 98 ? 4.802 -4.152 5.375 1.00 94.12 98 THR A CA 1
ATOM 787 C C . THR A 1 98 ? 5.771 -3.090 5.914 1.00 94.12 98 THR A C 1
ATOM 789 O O . THR A 1 98 ? 5.331 -2.056 6.420 1.00 94.12 98 THR A O 1
ATOM 792 N N . TRP A 1 99 ? 7.073 -3.351 5.813 1.00 91.69 99 TRP A N 1
ATOM 793 C CA . TRP A 1 99 ? 8.175 -2.457 6.201 1.00 91.69 99 TRP A CA 1
ATOM 794 C C . TRP A 1 99 ? 9.021 -2.132 4.976 1.00 91.69 99 TRP A C 1
ATOM 796 O O . TRP A 1 99 ? 9.073 -2.949 4.074 1.00 91.69 99 TRP A O 1
ATOM 806 N N . ASP A 1 100 ? 9.688 -0.987 4.920 1.00 87.94 100 ASP A N 1
ATOM 807 C CA . ASP A 1 100 ? 10.622 -0.638 3.838 1.00 87.94 100 ASP A CA 1
ATOM 808 C C . ASP A 1 100 ? 11.967 -1.373 3.957 1.00 87.94 100 ASP A C 1
ATOM 810 O O . ASP A 1 100 ? 12.517 -1.860 2.961 1.00 87.94 100 ASP A O 1
ATOM 814 N N . GLU A 1 101 ? 12.463 -1.556 5.180 1.00 86.00 101 GLU A N 1
ATOM 815 C CA . GLU A 1 101 ? 13.683 -2.317 5.424 1.00 86.00 101 GLU A CA 1
ATOM 816 C C . GLU A 1 101 ? 13.718 -3.088 6.746 1.00 86.00 101 GLU A C 1
ATOM 818 O O . GLU A 1 101 ? 12.938 -2.874 7.674 1.00 86.00 101 GLU A O 1
ATOM 823 N N . ASN A 1 102 ? 14.681 -4.004 6.837 1.00 85.12 102 ASN A N 1
ATOM 824 C CA . ASN A 1 102 ? 15.205 -4.469 8.107 1.00 85.12 102 ASN A CA 1
ATOM 825 C C . ASN A 1 102 ? 16.257 -3.482 8.654 1.00 85.12 102 ASN A C 1
ATOM 827 O O . ASN A 1 102 ? 16.835 -2.680 7.929 1.00 85.12 102 ASN A O 1
ATOM 831 N N . GLU A 1 103 ? 16.562 -3.588 9.946 1.00 82.31 103 GLU A N 1
ATOM 832 C CA . GLU A 1 103 ? 17.526 -2.701 10.620 1.00 82.31 103 GLU A CA 1
ATOM 833 C C . GLU A 1 103 ? 18.987 -2.915 10.158 1.00 82.31 103 GLU A C 1
ATOM 835 O O . GLU A 1 103 ? 19.872 -2.095 10.409 1.00 82.31 103 GLU A O 1
ATOM 840 N N . SER A 1 104 ? 19.289 -4.045 9.510 1.00 79.31 104 SER A N 1
ATOM 841 C CA . SER A 1 104 ? 20.662 -4.497 9.301 1.00 79.31 104 SER A CA 1
ATOM 842 C C . SER A 1 104 ? 21.133 -4.302 7.866 1.00 79.31 104 SER A C 1
ATOM 844 O O . SER A 1 104 ? 20.964 -5.172 7.018 1.00 79.31 104 SER A O 1
ATOM 846 N N . TYR A 1 105 ? 21.909 -3.242 7.644 1.00 72.56 105 TYR A N 1
ATOM 847 C CA . TYR A 1 105 ? 22.590 -2.988 6.365 1.00 72.56 105 TYR A CA 1
ATOM 848 C C . TYR A 1 105 ? 23.520 -4.120 5.894 1.00 72.56 105 TYR A C 1
ATOM 850 O O . TYR A 1 105 ? 23.850 -4.199 4.714 1.00 72.56 105 TYR A O 1
ATOM 858 N N . ALA A 1 106 ? 23.979 -4.985 6.804 1.00 76.31 106 ALA A N 1
ATOM 859 C CA . ALA A 1 106 ? 24.868 -6.102 6.484 1.00 76.31 106 ALA A CA 1
ATOM 860 C C . ALA A 1 106 ? 24.120 -7.369 6.036 1.00 76.31 106 ALA A C 1
ATOM 862 O O . ALA A 1 106 ? 24.753 -8.340 5.619 1.00 76.31 106 ALA A O 1
ATOM 863 N N . ARG A 1 107 ? 22.790 -7.400 6.168 1.00 74.56 107 ARG A N 1
ATOM 864 C CA . ARG A 1 107 ? 21.958 -8.550 5.813 1.00 74.56 107 ARG A CA 1
ATOM 865 C C . ARG A 1 107 ? 21.077 -8.195 4.631 1.00 74.56 107 ARG A C 1
ATOM 867 O O . ARG A 1 107 ? 20.664 -7.053 4.463 1.00 74.56 107 ARG A O 1
ATOM 874 N N . GLN A 1 108 ? 20.757 -9.202 3.825 1.00 78.94 108 GLN A N 1
ATOM 875 C CA . GLN A 1 108 ? 19.738 -9.046 2.800 1.00 78.94 108 GLN A CA 1
ATOM 876 C C . GLN A 1 108 ? 18.433 -8.580 3.447 1.00 78.94 108 GLN A C 1
ATOM 878 O O . GLN A 1 108 ? 18.045 -9.094 4.501 1.00 78.94 108 GLN A O 1
ATOM 883 N N . ASN A 1 109 ? 17.775 -7.615 2.805 1.00 82.31 109 ASN A N 1
ATOM 884 C CA . ASN A 1 109 ? 16.495 -7.120 3.275 1.00 82.31 109 ASN A CA 1
ATOM 885 C C . ASN A 1 109 ? 15.471 -8.264 3.317 1.00 82.31 109 ASN A C 1
ATOM 887 O O . ASN A 1 109 ? 15.279 -8.965 2.324 1.00 82.31 109 ASN A O 1
ATOM 891 N N . HIS A 1 110 ? 14.843 -8.456 4.472 1.00 87.00 110 HIS A N 1
ATOM 892 C CA . HIS A 1 110 ? 13.801 -9.452 4.683 1.00 87.00 110 HIS A CA 1
ATOM 893 C C . HIS A 1 110 ? 12.846 -8.906 5.736 1.00 87.00 110 HIS A C 1
ATOM 895 O O . HIS A 1 110 ? 13.246 -8.631 6.869 1.00 87.00 110 HIS A O 1
ATOM 901 N N . ILE A 1 111 ? 11.606 -8.714 5.313 1.00 91.75 111 ILE A N 1
ATOM 902 C CA . ILE A 1 111 ? 10.574 -7.938 5.992 1.00 91.75 111 ILE A CA 1
ATOM 903 C C . ILE A 1 111 ? 9.284 -8.749 6.023 1.00 91.75 111 ILE A C 1
ATOM 905 O O . ILE A 1 111 ? 9.054 -9.613 5.177 1.00 91.75 111 ILE A O 1
ATOM 909 N N . LEU A 1 112 ? 8.445 -8.474 7.014 1.00 92.56 112 LEU A N 1
ATOM 910 C CA . LEU A 1 112 ? 7.153 -9.128 7.153 1.00 92.56 112 LEU A CA 1
ATOM 911 C C . LEU A 1 112 ? 6.123 -8.468 6.224 1.00 92.56 112 LEU A C 1
ATOM 913 O O . LEU A 1 112 ? 6.018 -7.251 6.191 1.00 92.56 112 LEU A O 1
ATOM 917 N N . GLY A 1 113 ? 5.325 -9.271 5.524 1.00 94.38 113 GLY A N 1
ATOM 918 C CA . GLY A 1 113 ? 4.135 -8.814 4.807 1.00 94.38 113 GLY A CA 1
ATOM 919 C C . GLY A 1 113 ? 2.883 -9.443 5.411 1.00 94.38 113 GLY A C 1
ATOM 920 O O . GLY A 1 113 ? 2.840 -10.654 5.617 1.00 94.38 113 GLY A O 1
ATOM 921 N N . ILE A 1 114 ? 1.862 -8.636 5.701 1.00 96.31 114 ILE A N 1
ATOM 922 C CA . ILE A 1 114 ? 0.573 -9.109 6.219 1.00 96.31 114 ILE A CA 1
ATOM 923 C C . ILE A 1 114 ? -0.533 -8.628 5.287 1.00 96.31 114 ILE A C 1
ATOM 925 O O . ILE A 1 114 ? -0.717 -7.423 5.114 1.00 96.31 114 ILE A O 1
ATOM 929 N N . LEU A 1 115 ? -1.288 -9.570 4.724 1.00 96.75 115 LEU A N 1
ATOM 930 C CA . LEU A 1 115 ? -2.489 -9.283 3.944 1.00 96.75 115 LEU A CA 1
ATOM 931 C C . LEU A 1 115 ? -3.728 -9.389 4.835 1.00 96.75 115 LEU A C 1
ATOM 933 O O . LEU A 1 115 ? -3.962 -10.414 5.476 1.00 96.75 115 LEU A O 1
ATOM 937 N N . LEU A 1 116 ? -4.524 -8.326 4.856 1.00 97.19 116 LEU A N 1
ATOM 938 C CA . LEU A 1 116 ? -5.796 -8.231 5.565 1.00 97.19 116 LEU A CA 1
ATOM 939 C C . LEU A 1 116 ? -6.884 -7.735 4.608 1.00 97.19 116 LEU A C 1
ATOM 941 O O . LEU A 1 116 ? -6.594 -7.142 3.571 1.00 97.19 116 LEU A O 1
ATOM 945 N N . GLY A 1 117 ? -8.139 -7.920 5.000 1.00 96.50 117 GLY A N 1
ATOM 946 C CA . GLY A 1 117 ? -9.296 -7.403 4.277 1.00 96.50 117 GLY A CA 1
ATOM 947 C C . GLY A 1 117 ? -10.166 -8.493 3.665 1.00 96.50 117 GLY A C 1
ATOM 948 O O . GLY A 1 117 ? -9.832 -9.678 3.689 1.00 96.50 117 GLY A O 1
ATOM 949 N N . ASP A 1 118 ? -11.319 -8.088 3.155 1.00 95.75 118 ASP A N 1
ATOM 950 C CA . ASP A 1 118 ? -12.348 -8.978 2.618 1.00 95.75 118 ASP A CA 1
ATOM 951 C C . ASP A 1 118 ? -12.065 -9.431 1.177 1.00 95.75 118 ASP A C 1
ATOM 953 O O . ASP A 1 118 ? -12.638 -10.425 0.726 1.00 95.75 118 ASP A O 1
ATOM 957 N N . ALA A 1 119 ? -11.116 -8.780 0.496 1.00 95.81 119 ALA A N 1
ATOM 958 C CA . ALA A 1 119 ? -10.565 -9.254 -0.772 1.00 95.81 119 ALA A CA 1
ATOM 959 C C . ALA A 1 119 ? -9.677 -10.508 -0.617 1.00 95.81 119 ALA A C 1
ATOM 961 O O . ALA A 1 119 ? -9.417 -11.204 -1.601 1.00 95.81 119 ALA A O 1
ATOM 962 N N . VAL A 1 120 ? -9.203 -10.828 0.598 1.00 95.69 120 VAL A N 1
ATOM 963 C CA . VAL A 1 120 ? -8.419 -12.049 0.847 1.00 95.69 120 VAL A CA 1
ATOM 964 C C . VAL A 1 120 ? -9.343 -13.272 0.752 1.00 95.69 120 VAL A C 1
ATOM 966 O O . VAL A 1 120 ? -10.315 -13.368 1.510 1.00 95.69 120 VAL A O 1
ATOM 969 N N . PRO A 1 121 ? -9.059 -14.256 -0.127 1.00 94.81 121 PRO A N 1
ATOM 970 C CA . PRO A 1 121 ? -9.877 -15.457 -0.229 1.00 94.81 121 PRO A CA 1
ATOM 971 C C . PRO A 1 121 ? -10.018 -16.165 1.121 1.00 94.81 121 PRO A C 1
ATOM 973 O O . PRO A 1 121 ? -9.028 -16.444 1.791 1.00 94.81 121 PRO A O 1
ATOM 976 N N . LYS A 1 122 ? -11.251 -16.528 1.502 1.00 96.00 122 LYS A N 1
ATOM 977 C CA . LYS A 1 122 ? -11.550 -17.118 2.825 1.00 96.00 122 LYS A CA 1
ATOM 978 C C . LYS A 1 122 ? -10.684 -18.329 3.186 1.00 96.00 122 LYS A C 1
ATOM 980 O O . LYS A 1 122 ? -10.373 -18.518 4.353 1.00 96.00 122 LYS A O 1
ATOM 985 N N . HIS A 1 123 ? -10.304 -19.141 2.199 1.00 96.56 123 HIS A N 1
ATOM 986 C CA . HIS A 1 123 ? -9.470 -20.330 2.405 1.00 96.56 123 HIS A CA 1
ATOM 987 C C . HIS A 1 123 ? -7.986 -20.011 2.664 1.00 96.56 123 HIS A C 1
ATOM 989 O O . HIS A 1 123 ? -7.248 -20.907 3.056 1.00 96.56 123 HIS A O 1
ATOM 995 N N . LEU A 1 124 ? -7.555 -18.763 2.448 1.00 96.44 124 LEU A N 1
ATOM 996 C CA . LEU A 1 124 ? -6.199 -18.277 2.726 1.00 96.44 124 LEU A CA 1
ATOM 997 C C . LEU A 1 124 ? -6.104 -17.502 4.049 1.00 96.44 124 LEU A C 1
ATOM 999 O O . LEU A 1 124 ? -5.005 -17.201 4.512 1.00 96.44 124 LEU A O 1
ATOM 1003 N N . VAL A 1 125 ? -7.228 -17.186 4.695 1.00 96.56 125 VAL A N 1
ATOM 1004 C CA . VAL A 1 125 ? -7.223 -16.482 5.984 1.00 96.56 125 VAL A CA 1
ATOM 1005 C C . VAL A 1 125 ? -6.542 -17.343 7.052 1.00 96.56 125 VAL A C 1
ATOM 1007 O O . VAL A 1 125 ? -6.925 -18.489 7.275 1.00 96.56 125 VAL A O 1
ATOM 1010 N N . GLY A 1 126 ? -5.537 -16.777 7.728 1.00 96.56 126 GLY A N 1
ATOM 1011 C CA . GLY A 1 126 ? -4.748 -17.479 8.748 1.00 96.56 126 GLY A CA 1
ATOM 1012 C C . GLY A 1 126 ? -3.671 -18.414 8.187 1.00 9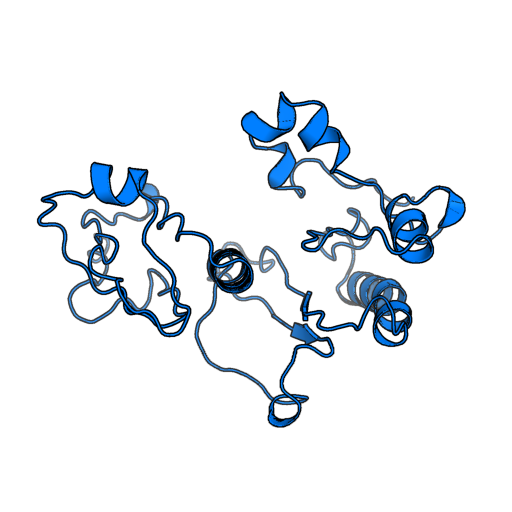6.56 126 GLY A C 1
ATOM 1013 O O . GLY A 1 126 ? -3.077 -19.171 8.951 1.00 96.56 126 GLY A O 1
ATOM 1014 N N . THR A 1 127 ? -3.421 -18.373 6.875 1.00 97.38 127 THR A N 1
ATOM 1015 C CA . THR A 1 127 ? -2.340 -19.130 6.230 1.00 97.38 127 THR A CA 1
ATOM 1016 C C . THR A 1 127 ? -1.069 -18.289 6.086 1.00 97.38 127 THR A C 1
ATOM 1018 O O . THR A 1 127 ? -1.073 -17.080 6.320 1.00 97.38 127 THR A O 1
ATOM 1021 N N . THR A 1 128 ? 0.030 -18.943 5.713 1.00 95.38 128 THR A N 1
ATOM 1022 C CA . THR A 1 128 ? 1.308 -18.311 5.366 1.00 95.38 128 THR A CA 1
ATOM 1023 C C . THR A 1 128 ? 1.658 -18.633 3.920 1.00 95.38 128 THR A C 1
ATOM 1025 O O . THR A 1 128 ? 1.422 -19.756 3.473 1.00 95.38 128 THR A O 1
ATOM 1028 N N . ASP A 1 129 ? 2.282 -17.686 3.228 1.00 89.31 129 ASP A N 1
ATOM 1029 C CA . ASP A 1 129 ? 2.804 -17.868 1.875 1.00 89.31 129 ASP A CA 1
ATOM 1030 C C . ASP A 1 129 ? 4.337 -17.826 1.902 1.00 89.31 129 ASP A C 1
ATOM 1032 O O . ASP A 1 129 ? 4.924 -16.936 2.516 1.00 89.31 129 ASP A O 1
ATOM 1036 N N . ASN A 1 130 ? 4.972 -18.805 1.256 1.00 85.25 130 ASN A N 1
ATOM 1037 C CA . ASN A 1 130 ? 6.430 -18.933 1.172 1.00 85.25 130 ASN A CA 1
ATOM 1038 C C . ASN A 1 130 ? 6.977 -18.516 -0.203 1.00 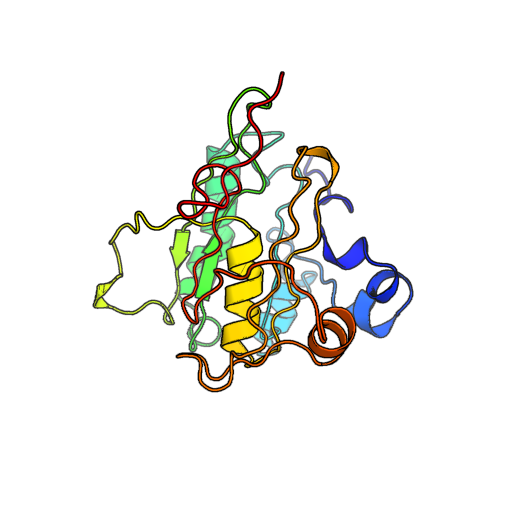85.25 130 ASN A C 1
ATOM 1040 O O . ASN A 1 130 ? 8.158 -18.726 -0.484 1.00 85.25 130 ASN A O 1
ATOM 1044 N N . SER A 1 131 ? 6.122 -17.981 -1.075 1.00 84.94 131 SER A N 1
ATOM 1045 C CA . SER A 1 131 ? 6.529 -17.421 -2.359 1.00 84.94 131 SER A CA 1
ATOM 1046 C C . SER A 1 131 ? 7.447 -16.218 -2.148 1.00 84.94 131 SER A C 1
ATOM 1048 O O . SER A 1 131 ? 7.368 -15.508 -1.144 1.00 84.94 131 SER A O 1
ATOM 1050 N N . PHE A 1 132 ? 8.340 -15.984 -3.106 1.00 78.31 132 PHE A N 1
ATOM 1051 C CA . PHE A 1 132 ? 9.253 -14.854 -3.031 1.00 78.31 132 PHE A CA 1
ATOM 1052 C C . PHE A 1 132 ? 8.565 -13.553 -3.472 1.00 78.31 132 PHE A C 1
ATOM 1054 O O . PHE A 1 132 ? 8.004 -13.473 -4.568 1.00 78.31 132 PHE A O 1
ATOM 1061 N N . TYR A 1 133 ? 8.686 -12.513 -2.643 1.00 82.06 133 TYR A N 1
ATOM 1062 C CA . TYR A 1 133 ? 8.176 -11.172 -2.914 1.00 82.06 133 TYR A CA 1
ATOM 1063 C C . TYR A 1 133 ? 9.220 -10.102 -2.595 1.00 82.06 133 TYR A C 1
ATOM 1065 O O . TYR A 1 133 ? 10.078 -10.253 -1.729 1.00 82.06 133 TYR A O 1
ATOM 1073 N N . ASN A 1 134 ? 9.094 -8.968 -3.273 1.00 84.38 134 ASN A N 1
ATOM 1074 C CA . ASN A 1 134 ? 9.810 -7.730 -2.968 1.00 84.38 134 ASN A CA 1
ATOM 1075 C C . ASN A 1 134 ? 8.865 -6.532 -3.158 1.00 84.38 134 ASN A C 1
ATOM 1077 O O . ASN A 1 134 ? 7.747 -6.707 -3.642 1.00 84.38 134 ASN A O 1
ATOM 1081 N N . HIS A 1 135 ? 9.308 -5.306 -2.866 1.00 87.19 135 HIS A N 1
ATOM 1082 C CA . HIS A 1 135 ? 8.462 -4.109 -3.013 1.00 87.19 135 HIS A CA 1
ATOM 1083 C C . HIS A 1 135 ? 7.889 -3.892 -4.421 1.00 87.19 135 HIS A C 1
ATOM 1085 O O . HIS A 1 135 ? 6.807 -3.330 -4.577 1.00 87.19 135 HIS A O 1
ATOM 1091 N N . TYR A 1 136 ? 8.543 -4.387 -5.476 1.00 83.75 136 TYR A N 1
ATOM 1092 C CA . TYR A 1 136 ? 7.979 -4.307 -6.827 1.00 83.75 136 TYR A CA 1
ATOM 1093 C C . TYR A 1 136 ? 6.770 -5.239 -7.026 1.00 83.75 136 TYR A C 1
ATOM 1095 O O . TYR A 1 136 ? 5.987 -5.049 -7.957 1.00 83.75 136 TYR A O 1
ATOM 1103 N N . SER A 1 137 ? 6.572 -6.223 -6.148 1.00 84.50 137 SER A N 1
ATOM 1104 C CA . SER A 1 137 ? 5.372 -7.070 -6.140 1.00 84.50 137 SER A CA 1
ATOM 1105 C C . SER A 1 137 ? 4.120 -6.272 -5.753 1.00 84.50 137 SER A C 1
ATOM 1107 O O . SER A 1 137 ? 3.028 -6.558 -6.248 1.00 84.50 137 SER A O 1
ATOM 1109 N N . GLU A 1 138 ? 4.276 -5.208 -4.958 1.00 87.88 138 GLU A N 1
ATOM 1110 C CA . GLU A 1 138 ? 3.185 -4.300 -4.583 1.00 87.88 138 GLU A CA 1
ATOM 1111 C C . GLU A 1 138 ? 2.661 -3.552 -5.812 1.00 87.88 138 GLU A C 1
ATOM 1113 O O . GLU A 1 138 ? 1.468 -3.593 -6.122 1.00 87.88 138 GLU A O 1
ATOM 1118 N N . ILE A 1 139 ? 3.558 -2.934 -6.589 1.00 83.31 139 ILE A N 1
ATOM 1119 C CA . ILE A 1 139 ? 3.154 -2.215 -7.803 1.00 83.31 139 ILE A CA 1
ATOM 1120 C C . ILE A 1 139 ? 2.643 -3.167 -8.891 1.00 83.31 139 ILE A C 1
ATOM 1122 O O . ILE A 1 139 ? 1.729 -2.810 -9.634 1.00 83.31 139 ILE A O 1
ATOM 1126 N N . ALA A 1 140 ? 3.167 -4.396 -8.962 1.00 81.00 140 ALA A N 1
ATOM 1127 C CA . ALA A 1 140 ? 2.643 -5.426 -9.856 1.00 81.00 140 ALA A CA 1
ATOM 1128 C C . ALA A 1 140 ? 1.202 -5.825 -9.493 1.00 81.00 140 ALA A C 1
ATOM 1130 O O . ALA A 1 140 ? 0.385 -6.027 -10.395 1.00 81.00 140 ALA A O 1
ATOM 1131 N N . THR A 1 141 ? 0.883 -5.885 -8.196 1.00 84.94 141 THR A N 1
ATOM 1132 C CA . THR A 1 141 ? -0.474 -6.134 -7.682 1.00 84.94 141 THR A CA 1
ATOM 1133 C C . THR A 1 141 ? -1.425 -5.002 -8.064 1.00 84.94 141 THR A C 1
ATOM 1135 O O . THR A 1 141 ? -2.484 -5.256 -8.633 1.00 84.94 141 THR A O 1
ATOM 1138 N N . VAL A 1 142 ? -1.020 -3.744 -7.854 1.00 87.25 142 VAL A N 1
ATOM 1139 C CA . VAL A 1 142 ? -1.784 -2.554 -8.278 1.00 87.25 142 VAL A CA 1
ATOM 1140 C C . VAL A 1 142 ? -2.046 -2.590 -9.784 1.00 87.25 142 VAL A C 1
ATOM 1142 O O . VAL A 1 142 ? -3.182 -2.448 -10.228 1.00 87.25 142 VAL A O 1
ATOM 1145 N N . GLN A 1 143 ? -1.016 -2.847 -10.591 1.00 80.81 143 GLN A N 1
ATOM 1146 C CA . GLN A 1 143 ? -1.175 -2.955 -12.042 1.00 80.81 143 GLN A CA 1
ATOM 1147 C C . GLN A 1 143 ? -2.177 -4.044 -12.431 1.00 80.81 143 GLN A C 1
ATOM 1149 O O . GLN A 1 143 ? -3.006 -3.818 -13.307 1.00 80.81 143 GLN A O 1
ATOM 1154 N N . ALA A 1 144 ? -2.121 -5.208 -11.780 1.00 82.56 144 ALA A N 1
ATOM 1155 C CA . ALA A 1 144 ? -3.064 -6.291 -12.030 1.00 82.56 144 ALA A CA 1
ATOM 1156 C C . ALA A 1 144 ? -4.504 -5.902 -11.663 1.00 82.56 144 ALA A C 1
ATOM 1158 O O . ALA A 1 144 ? -5.407 -6.171 -12.450 1.00 82.56 144 ALA A O 1
ATOM 1159 N N . ASN A 1 145 ? -4.708 -5.213 -10.537 1.00 84.38 145 ASN A N 1
ATOM 1160 C CA . ASN A 1 145 ? -6.038 -4.820 -10.068 1.00 84.38 145 ASN A CA 1
ATOM 1161 C C . ASN A 1 145 ? -6.759 -3.854 -11.029 1.00 84.38 145 ASN A C 1
ATOM 1163 O O . ASN A 1 145 ? -7.960 -3.974 -11.243 1.00 84.38 145 ASN A O 1
ATOM 1167 N N . TRP A 1 146 ? -6.025 -2.927 -11.656 1.00 84.94 146 TRP A N 1
ATOM 1168 C CA . TRP A 1 146 ? -6.587 -1.947 -12.603 1.00 84.94 146 TRP A CA 1
ATOM 1169 C C . TRP A 1 146 ? -6.349 -2.287 -14.080 1.00 84.94 146 TRP A C 1
ATOM 1171 O O . TRP A 1 146 ? -6.592 -1.447 -14.946 1.00 84.94 146 TRP A O 1
ATOM 1181 N N . GLY A 1 147 ? -5.861 -3.494 -14.390 1.00 78.69 147 GLY A N 1
ATOM 1182 C CA . GLY A 1 147 ? -5.546 -3.895 -15.765 1.00 78.69 147 GLY A CA 1
ATOM 1183 C C . GLY A 1 147 ? -4.519 -2.979 -16.442 1.00 78.69 147 GLY A C 1
ATOM 1184 O O . GLY A 1 147 ? -4.559 -2.792 -17.658 1.00 78.69 147 GLY A O 1
ATOM 1185 N N . LEU A 1 148 ? -3.630 -2.369 -15.654 1.00 77.00 148 LEU A N 1
ATOM 1186 C CA . LEU A 1 148 ? -2.601 -1.467 -16.150 1.00 77.00 148 LEU A CA 1
ATOM 1187 C C . LEU A 1 148 ? -1.479 -2.255 -16.809 1.00 77.00 148 LEU A C 1
ATOM 1189 O O . LEU A 1 148 ? -1.167 -3.398 -16.453 1.00 77.00 148 LEU A O 1
ATOM 1193 N N . ASP A 1 149 ? -0.818 -1.581 -17.738 1.00 70.00 149 ASP A N 1
ATOM 1194 C CA . ASP A 1 149 ? 0.372 -2.121 -18.352 1.00 70.00 149 ASP A CA 1
ATOM 1195 C C . ASP A 1 149 ? 1.513 -2.246 -17.329 1.00 70.00 149 ASP A C 1
ATOM 1197 O O . ASP A 1 149 ? 1.692 -1.410 -16.437 1.00 70.00 149 ASP A O 1
ATOM 1201 N N . THR A 1 150 ? 2.331 -3.288 -17.474 1.00 66.81 150 THR A N 1
ATOM 1202 C CA . THR A 1 150 ? 3.504 -3.471 -16.613 1.00 66.81 150 THR A CA 1
ATOM 1203 C C . THR A 1 150 ? 4.533 -2.381 -16.906 1.00 66.81 150 THR A C 1
ATOM 1205 O O . THR A 1 150 ? 4.952 -2.241 -18.057 1.00 66.81 150 THR A O 1
ATOM 1208 N N . LEU A 1 151 ? 5.003 -1.670 -15.879 1.00 62.62 151 LEU A N 1
ATOM 1209 C CA . LEU A 1 151 ? 6.027 -0.616 -16.002 1.00 62.62 151 LEU A CA 1
ATOM 1210 C C . LEU A 1 151 ? 7.437 -1.134 -16.353 1.00 62.62 151 LEU A C 1
ATOM 1212 O O . LEU A 1 151 ? 8.360 -0.336 -16.504 1.00 62.62 151 LEU A O 1
ATOM 1216 N N . GLY A 1 152 ? 7.611 -2.450 -16.523 1.00 55.09 152 GLY A N 1
ATOM 1217 C CA . GLY A 1 152 ? 8.929 -3.068 -16.674 1.00 55.09 152 GLY A CA 1
ATOM 1218 C C . GLY A 1 152 ? 9.759 -2.935 -15.393 1.00 55.09 152 GLY A C 1
ATOM 1219 O O . GLY A 1 152 ? 9.329 -2.321 -14.417 1.00 55.09 152 GLY A O 1
ATOM 1220 N N . ARG A 1 153 ? 10.947 -3.544 -15.360 1.00 55.69 153 ARG A N 1
ATOM 1221 C CA . ARG A 1 153 ? 11.878 -3.370 -14.236 1.00 55.69 153 ARG A CA 1
ATOM 1222 C C . ARG A 1 153 ? 12.850 -2.228 -14.551 1.00 55.69 153 ARG A C 1
ATOM 1224 O O . ARG A 1 153 ? 13.477 -2.286 -15.609 1.00 55.69 153 ARG A O 1
ATOM 1231 N N . PRO A 1 154 ? 13.013 -1.216 -13.681 1.00 43.91 154 PRO A N 1
ATOM 1232 C CA . PRO A 1 154 ? 14.095 -0.254 -13.829 1.00 43.91 154 PRO A CA 1
ATOM 1233 C C . PRO A 1 154 ? 15.440 -0.929 -13.518 1.00 43.91 154 PRO A C 1
ATOM 1235 O O . PRO A 1 154 ? 15.582 -1.680 -12.554 1.00 43.91 154 PRO A O 1
ATOM 1238 N N . PHE A 1 155 ? 16.422 -0.677 -14.376 1.00 45.34 155 PHE A N 1
ATOM 1239 C CA . PHE A 1 155 ? 17.769 -1.237 -14.320 1.00 45.34 155 PHE A CA 1
ATOM 1240 C C . PHE A 1 155 ? 18.550 -0.689 -13.127 1.00 45.34 155 PHE A C 1
ATOM 1242 O O . PHE A 1 155 ? 18.711 0.523 -13.003 1.00 45.34 155 PHE A O 1
ATOM 1249 N N . ASN A 1 156 ? 19.097 -1.571 -12.289 1.00 40.69 156 ASN A N 1
ATOM 1250 C CA . ASN A 1 156 ? 20.186 -1.209 -11.388 1.00 40.69 156 ASN A CA 1
ATOM 1251 C C . ASN A 1 156 ? 21.505 -1.745 -11.962 1.00 40.69 156 ASN A C 1
ATOM 1253 O O . ASN A 1 156 ? 21.798 -2.936 -11.863 1.00 40.69 156 ASN A O 1
ATOM 1257 N N . THR A 1 157 ? 22.301 -0.863 -12.564 1.00 44.75 157 THR A N 1
ATOM 1258 C CA . THR A 1 157 ? 23.649 -1.173 -13.069 1.00 44.75 157 THR A CA 1
ATOM 1259 C C . THR A 1 157 ? 24.699 -1.259 -11.956 1.00 44.75 157 THR A C 1
ATOM 1261 O O . THR A 1 157 ? 25.775 -1.809 -12.179 1.00 44.75 157 THR A O 1
ATOM 1264 N N . ALA A 1 158 ? 24.397 -0.791 -10.737 1.00 43.47 158 ALA A N 1
ATOM 1265 C CA . ALA A 1 158 ? 25.318 -0.833 -9.598 1.00 43.47 158 ALA A CA 1
ATOM 1266 C C . ALA A 1 158 ? 25.523 -2.251 -9.028 1.00 43.47 158 ALA A C 1
ATOM 1268 O O . ALA A 1 158 ? 26.463 -2.472 -8.272 1.00 43.47 158 ALA A O 1
ATOM 1269 N N . GLY A 1 159 ? 24.683 -3.223 -9.410 1.00 44.53 159 GLY A N 1
ATOM 1270 C CA . GLY A 1 159 ? 24.796 -4.625 -8.990 1.00 44.53 159 GLY A CA 1
ATOM 1271 C C . GLY A 1 159 ? 25.717 -5.497 -9.853 1.00 44.53 159 GLY A C 1
ATOM 1272 O O . GLY A 1 159 ? 25.744 -6.707 -9.661 1.00 44.53 159 GLY A O 1
ATOM 1273 N N . GLY A 1 160 ? 26.419 -4.935 -10.844 1.00 42.78 160 GLY A N 1
ATOM 1274 C CA . GLY A 1 160 ? 27.314 -5.711 -11.718 1.00 42.78 160 GLY A CA 1
ATOM 1275 C C . GLY A 1 160 ? 26.606 -6.614 -12.740 1.00 42.78 160 GLY A C 1
ATOM 1276 O O . GLY A 1 160 ? 27.273 -7.347 -13.471 1.00 42.78 160 GLY A O 1
ATOM 1277 N N . ASN A 1 161 ? 25.275 -6.540 -12.849 1.00 47.75 161 ASN A N 1
ATOM 1278 C CA . ASN A 1 161 ? 24.515 -7.225 -13.893 1.00 47.75 161 ASN A CA 1
ATOM 1279 C C . ASN A 1 161 ? 24.743 -6.546 -15.252 1.00 47.75 161 ASN A C 1
ATOM 1281 O O . ASN A 1 161 ? 24.205 -5.477 -15.530 1.00 47.75 161 ASN A O 1
ATOM 1285 N N . GLN A 1 162 ? 25.558 -7.181 -16.095 1.00 51.81 162 GLN A N 1
ATOM 1286 C CA . GLN A 1 162 ? 25.841 -6.758 -17.476 1.00 51.81 162 GLN A CA 1
ATOM 1287 C C . GLN A 1 162 ? 24.791 -7.279 -18.472 1.00 51.81 162 GLN A C 1
ATOM 1289 O O . GLN A 1 162 ? 24.725 -6.812 -19.608 1.00 51.81 162 GLN A O 1
ATOM 1294 N N . GLN A 1 163 ? 23.979 -8.259 -18.064 1.00 55.09 163 GLN A N 1
ATOM 1295 C CA . GLN A 1 163 ? 22.986 -8.893 -18.918 1.00 55.09 163 GLN A CA 1
ATOM 1296 C C . GLN A 1 163 ? 21.600 -8.334 -18.614 1.00 55.09 163 GLN A C 1
ATOM 1298 O O . GLN A 1 163 ? 20.995 -8.604 -17.576 1.00 55.09 163 GLN A O 1
ATOM 1303 N N . TYR A 1 164 ? 21.104 -7.533 -19.547 1.00 59.09 164 TYR A N 1
ATOM 1304 C CA . TYR A 1 164 ? 19.740 -7.043 -19.514 1.00 59.09 164 TYR A CA 1
ATOM 1305 C C . TYR A 1 164 ? 18.777 -8.194 -19.799 1.00 59.09 164 TYR A C 1
ATOM 1307 O O . TYR A 1 164 ? 18.947 -8.923 -20.774 1.00 59.09 164 TYR A O 1
ATOM 1315 N N . VAL A 1 165 ? 17.761 -8.350 -18.954 1.00 63.50 165 VAL A N 1
ATOM 1316 C CA . VAL A 1 165 ? 16.657 -9.276 -19.208 1.00 63.50 165 VAL A CA 1
ATOM 1317 C C . VAL A 1 165 ? 15.557 -8.496 -19.915 1.00 63.50 165 VAL A C 1
ATOM 1319 O O . VAL A 1 165 ? 15.035 -7.532 -19.348 1.00 63.50 165 VAL A O 1
ATOM 1322 N N . ALA A 1 166 ? 15.190 -8.886 -21.133 1.00 69.44 166 ALA A N 1
ATOM 1323 C CA . ALA A 1 166 ? 14.092 -8.227 -21.827 1.00 69.44 166 ALA A CA 1
ATOM 1324 C C . ALA A 1 166 ? 12.757 -8.517 -21.118 1.00 69.44 166 ALA A C 1
ATOM 1326 O O . ALA A 1 166 ? 12.524 -9.660 -20.707 1.00 69.44 166 ALA A O 1
ATOM 1327 N N . PRO A 1 167 ? 11.842 -7.536 -20.997 1.00 69.56 167 PRO A N 1
ATOM 1328 C CA . PRO A 1 167 ? 10.458 -7.823 -20.635 1.00 69.56 167 PRO A CA 1
ATOM 1329 C C . PRO A 1 167 ? 9.854 -8.799 -21.655 1.00 69.56 167 PRO A C 1
ATOM 1331 O O . PRO A 1 167 ? 10.203 -8.758 -22.834 1.00 69.56 167 PRO A O 1
ATOM 1334 N N . ASN A 1 168 ? 8.939 -9.671 -21.226 1.00 74.69 168 ASN A N 1
ATOM 1335 C CA . ASN A 1 168 ? 8.272 -10.590 -22.148 1.00 74.69 168 ASN A CA 1
ATOM 1336 C C . ASN A 1 168 ? 7.280 -9.813 -23.029 1.00 74.69 168 ASN A C 1
ATOM 1338 O O . ASN A 1 168 ? 6.143 -9.541 -22.640 1.00 74.69 168 ASN A O 1
ATOM 1342 N N . LEU A 1 169 ? 7.729 -9.421 -24.222 1.00 75.75 169 LEU A N 1
ATOM 1343 C CA . LEU A 1 169 ? 6.939 -8.621 -25.163 1.00 75.75 169 LEU A CA 1
ATOM 1344 C C . LEU A 1 169 ? 5.740 -9.385 -25.749 1.00 75.75 169 LEU A C 1
ATOM 1346 O O . LEU A 1 169 ? 4.813 -8.751 -26.265 1.00 75.75 169 LEU A O 1
ATOM 1350 N N . ASP A 1 170 ? 5.732 -10.715 -25.624 1.00 72.25 170 ASP A N 1
ATOM 1351 C CA . ASP A 1 170 ? 4.698 -11.621 -26.128 1.00 72.25 170 ASP A CA 1
ATOM 1352 C C . ASP A 1 170 ? 3.566 -11.893 -25.128 1.00 72.25 170 ASP A C 1
ATOM 1354 O O . ASP A 1 170 ? 2.660 -12.674 -25.428 1.00 72.25 170 ASP A O 1
ATOM 1358 N N . LEU A 1 171 ? 3.544 -11.205 -23.977 1.00 69.12 171 LEU A N 1
ATOM 1359 C CA . LEU A 1 171 ? 2.405 -11.198 -23.051 1.00 69.12 171 LEU A CA 1
ATOM 1360 C C . LEU A 1 171 ? 1.160 -10.608 -23.748 1.00 69.12 171 LEU A C 1
ATOM 1362 O O . LEU A 1 171 ? 0.905 -9.400 -23.734 1.00 69.12 171 LEU A O 1
ATOM 1366 N N . LYS A 1 172 ? 0.410 -11.485 -24.424 1.00 58.88 172 LYS A N 1
ATOM 1367 C CA . LYS A 1 172 ? -0.846 -11.192 -25.137 1.00 58.88 172 LYS A CA 1
ATOM 1368 C C . LYS A 1 172 ? -2.072 -11.726 -24.389 1.00 58.88 172 LYS A C 1
ATOM 1370 O O . LYS A 1 172 ? -3.148 -11.151 -24.531 1.00 58.88 172 LYS A O 1
ATOM 1375 N N . HIS A 1 173 ? -1.890 -12.782 -23.588 1.00 59.66 173 HIS A N 1
ATOM 1376 C CA . HIS A 1 173 ? -2.936 -13.501 -22.851 1.00 59.66 173 HIS A CA 1
ATOM 1377 C C . HIS A 1 173 ? -2.435 -13.912 -21.461 1.00 59.66 173 HIS A C 1
ATOM 1379 O O . HIS A 1 173 ? -2.241 -15.093 -21.197 1.00 59.66 173 HIS A O 1
ATOM 1385 N N . THR A 1 174 ? -2.154 -12.948 -20.583 1.00 60.78 174 THR A N 1
ATOM 1386 C CA . THR A 1 174 ? -1.796 -13.299 -19.202 1.00 60.78 174 THR A CA 1
ATOM 1387 C C . THR A 1 174 ? -3.032 -13.754 -18.433 1.00 60.78 174 THR A C 1
ATOM 1389 O O . THR A 1 174 ? -4.143 -13.332 -18.758 1.00 60.78 174 THR A O 1
ATOM 1392 N N . PHE A 1 175 ? -2.848 -14.532 -17.362 1.00 53.75 175 PHE A N 1
ATOM 1393 C CA . PHE A 1 175 ? -3.915 -14.843 -16.396 1.00 53.75 175 PHE A CA 1
ATOM 1394 C C . PHE A 1 175 ? -4.684 -13.588 -15.922 1.00 53.75 175 PHE A C 1
ATOM 1396 O O . PHE A 1 175 ? -5.880 -13.637 -15.662 1.00 53.75 175 PHE A O 1
ATOM 1403 N N . SER A 1 176 ? -3.998 -12.442 -15.870 1.00 55.03 176 SER A N 1
ATOM 1404 C CA . SER A 1 176 ? -4.541 -11.127 -15.496 1.00 55.03 176 SER A CA 1
ATOM 1405 C C . SER A 1 176 ? -5.017 -10.258 -16.676 1.00 55.03 176 SER A C 1
ATOM 1407 O O . SER A 1 176 ? -5.443 -9.130 -16.458 1.00 55.03 176 SER A O 1
ATOM 1409 N N . GLY A 1 177 ? -4.904 -10.712 -17.929 1.00 60.84 177 GLY A N 1
ATOM 1410 C CA . GLY A 1 177 ? -5.221 -9.922 -19.131 1.00 60.84 177 GLY A CA 1
ATOM 1411 C C . GLY A 1 177 ? -4.285 -8.731 -19.420 1.00 60.84 177 GLY A C 1
ATOM 1412 O O . GLY A 1 177 ? -4.566 -7.934 -20.317 1.00 60.84 177 GLY A O 1
ATOM 1413 N N . ARG A 1 178 ? -3.171 -8.602 -18.687 1.00 61.41 178 ARG A N 1
ATOM 1414 C CA . ARG A 1 178 ? -2.200 -7.497 -18.779 1.00 61.41 178 ARG A CA 1
ATOM 1415 C C . ARG A 1 178 ? -1.422 -7.506 -20.094 1.00 61.41 178 ARG A C 1
ATOM 1417 O O . ARG A 1 178 ? -1.072 -8.558 -20.627 1.00 61.41 178 ARG A O 1
ATOM 1424 N N . LYS A 1 179 ? -1.073 -6.309 -20.571 1.00 69.44 179 LYS A N 1
ATOM 1425 C CA . LYS A 1 179 ? -0.164 -6.090 -21.703 1.00 69.44 179 LYS A CA 1
ATOM 1426 C C . LYS A 1 179 ? 1.097 -5.367 -21.218 1.00 69.44 179 LYS A C 1
ATOM 1428 O O . LYS A 1 179 ? 1.109 -4.703 -20.187 1.00 69.44 179 LYS A O 1
ATOM 1433 N N . VAL A 1 180 ? 2.196 -5.512 -21.958 1.00 70.25 180 VAL A N 1
ATOM 1434 C CA . VAL A 1 180 ? 3.391 -4.681 -21.730 1.00 70.25 180 VAL A CA 1
ATOM 1435 C C . VAL A 1 180 ? 3.137 -3.270 -22.263 1.00 70.25 180 VAL A C 1
ATOM 1437 O O . VAL A 1 180 ? 2.615 -3.125 -23.376 1.00 70.25 180 VAL A O 1
ATOM 1440 N N . PHE A 1 181 ? 3.551 -2.258 -21.494 1.00 74.00 181 PHE A N 1
ATOM 1441 C CA . PHE A 1 181 ? 3.341 -0.845 -21.811 1.00 74.00 181 PHE A CA 1
ATOM 1442 C C . PHE A 1 181 ? 3.909 -0.492 -23.185 1.00 74.00 181 PHE A C 1
ATOM 1444 O O . PHE A 1 181 ? 5.025 -0.884 -23.528 1.00 74.00 181 PHE A O 1
ATOM 1451 N N . GLY A 1 182 ? 3.145 0.249 -23.991 1.00 76.88 182 GLY A N 1
ATOM 1452 C CA . GLY A 1 182 ? 3.500 0.564 -25.382 1.00 76.88 182 GLY A CA 1
ATOM 1453 C C . GLY A 1 182 ? 4.912 1.150 -25.562 1.00 76.88 182 GLY A C 1
ATOM 1454 O O . GLY A 1 182 ? 5.670 0.638 -26.387 1.00 76.88 182 GLY A O 1
ATOM 1455 N N . PRO A 1 183 ? 5.312 2.169 -24.781 1.00 76.19 183 PRO A N 1
ATOM 1456 C CA . PRO A 1 183 ? 6.679 2.690 -24.785 1.00 76.19 183 PRO A CA 1
ATOM 1457 C C . PRO A 1 183 ? 7.753 1.641 -24.485 1.00 76.19 183 PRO A C 1
ATOM 1459 O O . PRO A 1 183 ? 8.783 1.638 -25.146 1.00 76.19 183 PRO A O 1
ATOM 1462 N N . ILE A 1 184 ? 7.495 0.697 -23.578 1.00 70.06 184 ILE A N 1
ATOM 1463 C CA . ILE A 1 184 ? 8.424 -0.405 -23.284 1.00 70.06 184 ILE A CA 1
ATOM 1464 C C . ILE A 1 184 ? 8.500 -1.359 -24.475 1.00 70.06 184 ILE A C 1
ATOM 1466 O O . ILE A 1 184 ? 9.590 -1.725 -24.896 1.00 70.06 184 ILE A O 1
ATOM 1470 N N . LYS A 1 185 ? 7.365 -1.708 -25.095 1.00 78.00 185 LYS A N 1
ATOM 1471 C CA . LYS A 1 185 ? 7.369 -2.505 -26.335 1.00 78.00 185 LYS A CA 1
ATOM 1472 C C . LYS A 1 185 ? 8.169 -1.837 -27.447 1.00 78.00 185 LYS A C 1
ATOM 1474 O O . LYS A 1 185 ? 8.811 -2.535 -28.222 1.00 78.00 185 LYS A O 1
ATOM 1479 N N . LYS A 1 186 ? 8.105 -0.507 -27.546 1.00 79.31 186 LYS A N 1
ATOM 1480 C CA . LYS A 1 186 ? 8.857 0.273 -28.533 1.00 79.31 186 LYS A CA 1
ATOM 1481 C C . LYS A 1 186 ? 10.353 0.272 -28.224 1.00 79.31 186 LYS A C 1
ATOM 1483 O O . LYS A 1 186 ? 11.131 0.024 -29.136 1.00 79.31 186 LYS A O 1
ATOM 1488 N N . GLU A 1 187 ? 10.719 0.515 -26.970 1.00 79.38 187 GLU A N 1
ATOM 1489 C CA . GLU A 1 187 ? 12.109 0.547 -26.504 1.00 79.38 187 GLU A CA 1
ATOM 1490 C C . GLU A 1 187 ? 12.806 -0.806 -26.694 1.00 79.38 187 GLU A C 1
ATOM 1492 O O . GLU A 1 187 ? 13.937 -0.877 -27.157 1.00 79.38 187 GLU A O 1
ATOM 1497 N N . TRP A 1 188 ? 12.096 -1.899 -26.409 1.00 76.88 188 TRP A N 1
ATOM 1498 C CA . TRP A 1 188 ? 12.639 -3.259 -26.454 1.00 76.88 188 TRP A CA 1
ATOM 1499 C C . TRP A 1 188 ? 12.416 -3.971 -27.793 1.00 76.88 188 TRP A C 1
ATOM 1501 O O . TRP A 1 188 ? 12.734 -5.155 -27.930 1.00 76.88 188 TRP A O 1
ATOM 1511 N N . LYS A 1 189 ? 11.858 -3.285 -28.797 1.00 83.44 189 LYS A N 1
ATOM 1512 C CA . LYS A 1 189 ? 11.541 -3.891 -30.093 1.00 83.44 189 LYS A CA 1
ATOM 1513 C C . LYS A 1 189 ? 12.819 -4.356 -30.794 1.00 83.44 189 LYS A C 1
ATOM 1515 O O . LYS A 1 189 ? 13.661 -3.540 -31.146 1.00 83.44 189 LYS A O 1
ATOM 1520 N N . GLY A 1 190 ? 12.910 -5.656 -31.074 1.00 80.25 190 GLY A N 1
ATOM 1521 C CA . GLY A 1 190 ? 14.073 -6.245 -31.747 1.00 80.25 190 GLY A CA 1
ATOM 1522 C C . GLY A 1 190 ? 15.286 -6.444 -30.837 1.00 80.25 190 GLY A C 1
ATOM 1523 O O . GLY A 1 190 ? 16.371 -6.706 -31.340 1.00 80.25 190 GLY A O 1
ATOM 1524 N N . SER A 1 191 ? 15.114 -6.321 -29.518 1.00 78.38 191 SER A N 1
ATOM 1525 C CA . SER A 1 191 ? 16.158 -6.668 -28.559 1.00 78.38 191 SER A CA 1
ATOM 1526 C C . SER A 1 191 ? 16.441 -8.173 -28.595 1.00 78.38 191 SER A C 1
ATOM 1528 O O . SER A 1 191 ? 15.518 -8.980 -28.498 1.00 78.38 191 SER A O 1
ATOM 1530 N N . GLU A 1 192 ? 17.716 -8.545 -28.701 1.00 78.75 192 GLU A N 1
ATOM 1531 C CA . GLU A 1 192 ? 18.193 -9.931 -28.548 1.00 78.75 192 GLU A CA 1
ATOM 1532 C C . GLU A 1 192 ? 18.430 -10.300 -27.075 1.00 78.75 192 GLU A C 1
ATOM 1534 O O . GLU A 1 192 ? 18.849 -11.414 -26.756 1.00 78.75 192 GLU A O 1
ATOM 1539 N N . ALA A 1 193 ? 18.171 -9.357 -26.162 1.00 71.62 193 ALA A N 1
ATOM 1540 C CA . ALA A 1 193 ? 18.277 -9.596 -24.738 1.00 71.62 193 ALA A CA 1
ATOM 1541 C C . ALA A 1 193 ? 17.321 -10.730 -24.331 1.00 71.62 193 ALA A C 1
ATOM 1543 O O . ALA A 1 193 ? 16.138 -10.715 -24.685 1.00 71.62 193 ALA A O 1
ATOM 1544 N N . PRO A 1 194 ? 17.805 -11.722 -23.579 1.00 66.38 194 PRO A N 1
ATOM 1545 C CA . PRO A 1 194 ? 17.001 -12.889 -23.277 1.00 66.38 194 PRO A CA 1
ATOM 1546 C C . PRO A 1 194 ? 15.879 -12.533 -22.288 1.00 66.38 194 PRO A C 1
ATOM 1548 O O . PRO A 1 194 ? 16.046 -11.669 -21.428 1.00 66.38 194 PRO A O 1
ATOM 1551 N N . SER A 1 195 ? 14.724 -13.196 -22.402 1.00 68.81 195 SER A N 1
ATOM 1552 C CA . SER A 1 195 ? 13.554 -12.975 -21.538 1.00 68.81 195 SER A CA 1
ATOM 1553 C C . SER A 1 195 ? 13.165 -14.260 -20.817 1.00 68.81 195 SER A C 1
ATOM 1555 O O . SER A 1 195 ? 13.094 -15.312 -21.446 1.00 68.81 195 SER A O 1
ATOM 1557 N N . TYR A 1 196 ? 12.885 -14.178 -19.517 1.00 64.81 196 TYR A N 1
ATOM 1558 C CA . TYR A 1 196 ? 12.355 -15.299 -18.728 1.00 64.81 196 TYR A CA 1
ATOM 1559 C C . TYR A 1 196 ? 11.050 -14.964 -17.997 1.00 64.81 196 TYR A C 1
ATOM 1561 O O . TYR A 1 196 ? 10.507 -15.811 -17.289 1.00 64.81 196 TYR A O 1
ATOM 1569 N N . TYR A 1 197 ? 10.534 -13.739 -18.150 1.00 63.84 197 TYR A N 1
ATOM 1570 C CA . TYR A 1 197 ? 9.306 -13.312 -17.485 1.00 63.84 197 TYR A CA 1
ATOM 1571 C C . TYR A 1 197 ? 8.101 -14.095 -18.015 1.00 63.84 197 TYR A C 1
ATOM 1573 O O . TYR A 1 197 ? 7.856 -14.139 -19.223 1.00 63.84 197 TYR A O 1
ATOM 1581 N N . LYS A 1 198 ? 7.332 -14.693 -17.105 1.00 63.69 198 LYS A N 1
ATOM 1582 C CA . LYS A 1 198 ? 6.081 -15.401 -17.406 1.00 63.69 198 LYS A CA 1
ATOM 1583 C C . LYS A 1 198 ? 4.870 -14.525 -17.077 1.00 63.69 198 LYS A C 1
ATOM 1585 O O . LYS A 1 198 ? 5.004 -13.363 -16.702 1.00 63.69 198 LYS A O 1
ATOM 1590 N N . ASP A 1 199 ? 3.677 -15.070 -17.269 1.00 58.88 199 ASP A N 1
ATOM 1591 C CA . ASP A 1 199 ? 2.397 -14.429 -16.976 1.00 58.88 199 ASP A CA 1
ATOM 1592 C C . ASP A 1 199 ? 1.975 -14.501 -15.492 1.00 58.88 199 ASP A C 1
ATOM 1594 O O . ASP A 1 199 ? 0.912 -13.980 -15.135 1.00 58.88 199 ASP A O 1
ATOM 1598 N N . THR A 1 200 ? 2.811 -15.095 -14.634 1.00 56.78 200 THR A N 1
ATOM 1599 C CA . THR A 1 200 ? 2.633 -15.225 -13.181 1.00 56.78 200 THR A CA 1
ATOM 1600 C C . THR A 1 200 ? 3.003 -13.937 -12.427 1.00 56.78 200 THR A C 1
ATOM 1602 O O . THR A 1 200 ? 3.777 -13.104 -12.906 1.00 56.78 200 THR A O 1
ATOM 1605 N N . ILE A 1 201 ? 2.423 -13.734 -11.235 1.00 51.00 201 ILE A N 1
ATOM 1606 C CA . ILE A 1 201 ? 2.843 -12.674 -10.299 1.00 51.00 201 ILE A CA 1
ATOM 1607 C C . ILE A 1 201 ? 4.076 -13.192 -9.554 1.00 51.00 201 ILE A C 1
ATOM 1609 O O . ILE A 1 201 ? 3.995 -13.616 -8.410 1.00 51.00 201 ILE A O 1
ATOM 1613 N N . GLU A 1 202 ? 5.213 -13.200 -10.238 1.00 51.47 202 GLU A N 1
ATOM 1614 C CA . GLU A 1 202 ? 6.509 -13.506 -9.640 1.00 51.47 202 GLU A CA 1
ATOM 1615 C C . GLU A 1 202 ? 7.476 -12.375 -9.978 1.00 51.47 202 GLU A C 1
ATOM 1617 O O . GLU A 1 202 ? 7.711 -12.047 -11.147 1.00 51.47 202 GLU A O 1
ATOM 1622 N N . VAL A 1 203 ? 8.041 -11.754 -8.943 1.00 51.28 203 VAL A N 1
ATOM 1623 C CA . VAL A 1 203 ? 9.142 -10.811 -9.109 1.00 51.28 203 VAL A CA 1
ATOM 1624 C C . VAL A 1 203 ? 10.413 -11.466 -8.591 1.00 51.28 203 VAL A C 1
ATOM 1626 O O . VAL A 1 203 ? 10.776 -11.281 -7.441 1.00 51.28 203 VAL A O 1
ATOM 1629 N N . ASP A 1 204 ? 11.095 -12.197 -9.472 1.00 51.62 204 ASP A N 1
ATOM 1630 C CA . ASP A 1 204 ? 12.418 -12.792 -9.239 1.00 51.62 204 ASP A CA 1
ATOM 1631 C C . ASP A 1 204 ? 13.384 -11.851 -8.491 1.00 51.62 204 ASP A C 1
ATOM 1633 O O . ASP A 1 204 ? 13.531 -10.685 -8.894 1.00 51.62 204 ASP A O 1
ATOM 1637 N N . ASP A 1 205 ? 14.022 -12.321 -7.417 1.00 47.78 205 ASP A N 1
ATOM 1638 C CA . ASP A 1 205 ? 15.119 -11.590 -6.791 1.00 47.78 205 ASP A CA 1
ATOM 1639 C C . ASP A 1 205 ? 16.379 -11.760 -7.626 1.00 47.78 205 ASP A C 1
ATOM 1641 O O . ASP A 1 205 ? 16.675 -12.822 -8.151 1.00 47.78 205 ASP A O 1
ATOM 1645 N N . GLY A 1 206 ? 17.200 -10.720 -7.738 1.00 43.66 206 GLY A N 1
ATOM 1646 C CA . GLY A 1 206 ? 18.503 -10.838 -8.406 1.00 43.66 206 GLY A CA 1
ATOM 1647 C C . GLY A 1 206 ? 19.487 -11.816 -7.733 1.00 43.66 206 GLY A C 1
ATOM 1648 O O . GLY A 1 206 ? 20.671 -11.752 -8.042 1.00 43.66 206 GLY A O 1
ATOM 1649 N N . LEU A 1 207 ? 19.031 -12.661 -6.800 1.00 43.81 207 LEU A N 1
ATOM 1650 C CA . LEU A 1 207 ? 19.808 -13.591 -5.985 1.00 43.81 207 LEU A CA 1
ATOM 1651 C C . LEU A 1 207 ? 19.493 -15.062 -6.302 1.00 43.81 207 LEU A C 1
ATOM 1653 O O . LEU A 1 207 ? 20.394 -15.888 -6.169 1.00 43.81 207 LEU A O 1
ATOM 1657 N N . ASN A 1 208 ? 18.291 -15.382 -6.794 1.00 51.41 208 ASN A N 1
ATOM 1658 C CA . ASN A 1 208 ? 17.891 -16.704 -7.287 1.00 51.41 208 ASN A CA 1
ATOM 1659 C C . ASN A 1 208 ? 17.340 -16.647 -8.724 1.00 51.41 208 ASN A C 1
ATOM 1661 O O . ASN A 1 208 ? 16.283 -17.220 -8.995 1.00 51.41 208 ASN A O 1
ATOM 1665 N N . PRO A 1 209 ? 18.048 -16.000 -9.665 1.00 55.41 209 PRO A N 1
ATOM 1666 C CA . PRO A 1 209 ? 17.543 -15.865 -11.021 1.00 55.41 209 PRO A CA 1
ATOM 1667 C C . PRO A 1 209 ? 17.379 -17.234 -11.691 1.00 55.41 209 PRO A C 1
ATOM 1669 O O . PRO A 1 209 ? 18.055 -18.206 -11.321 1.00 55.41 209 PRO A O 1
ATOM 1672 N N . PRO A 1 210 ? 16.534 -17.334 -12.731 1.00 52.88 210 PRO A N 1
ATOM 1673 C CA . PRO A 1 210 ? 16.300 -18.593 -13.404 1.00 52.88 210 PRO A CA 1
ATOM 1674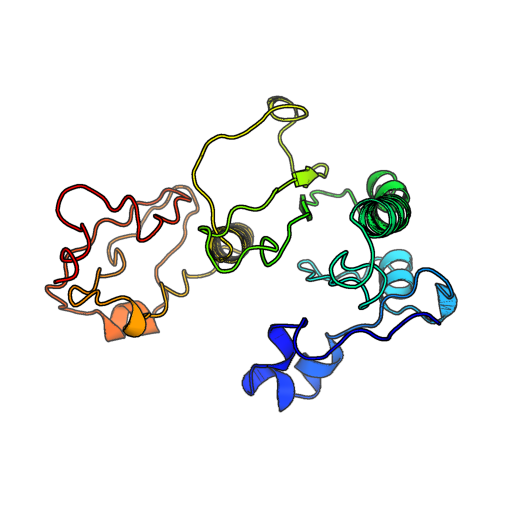 C C . PRO A 1 210 ? 17.603 -19.086 -14.012 1.00 52.88 210 PRO A C 1
ATOM 1676 O O . PRO A 1 210 ? 18.442 -18.298 -14.455 1.00 52.88 210 PRO A O 1
ATOM 1679 N N . LYS A 1 211 ? 17.747 -20.407 -14.065 1.00 57.59 211 LYS A N 1
ATOM 1680 C CA . LYS A 1 211 ? 18.934 -21.067 -14.606 1.00 57.59 211 LYS A CA 1
ATOM 1681 C C . LYS A 1 211 ? 19.347 -20.452 -15.953 1.00 57.59 211 LYS A C 1
ATOM 1683 O O . LYS A 1 211 ? 18.572 -20.513 -16.908 1.00 57.59 211 LYS A O 1
ATOM 1688 N N . GLY A 1 212 ? 20.561 -19.902 -16.036 1.00 57.00 212 GLY A N 1
ATOM 1689 C CA . GLY A 1 212 ? 21.090 -19.195 -17.211 1.00 57.00 212 GLY A CA 1
ATOM 1690 C C . GLY A 1 212 ? 21.049 -17.661 -17.140 1.00 57.00 212 GLY A C 1
ATOM 1691 O O . GLY A 1 212 ? 21.465 -17.012 -18.100 1.00 57.00 212 GLY A O 1
ATOM 1692 N N . TYR A 1 213 ? 20.561 -17.086 -16.039 1.00 53.62 213 TYR A N 1
ATOM 1693 C CA . TYR A 1 213 ? 20.491 -15.639 -15.791 1.00 53.62 213 TYR A CA 1
ATOM 1694 C C . TYR A 1 213 ? 21.141 -15.244 -14.455 1.00 53.62 213 TYR A C 1
ATOM 1696 O O . TYR A 1 213 ? 20.862 -14.175 -13.910 1.00 53.62 213 TYR A O 1
ATOM 1704 N N . GLU A 1 214 ? 22.002 -16.111 -13.917 1.00 58.72 214 GLU A N 1
ATOM 1705 C CA . GLU A 1 214 ? 22.788 -15.865 -12.713 1.00 58.72 214 GLU A CA 1
ATOM 1706 C C . GLU A 1 214 ? 23.700 -14.636 -12.876 1.00 58.72 214 GLU A C 1
ATOM 1708 O O . GLU A 1 214 ? 24.380 -14.525 -13.903 1.00 58.72 214 GLU A O 1
ATOM 1713 N N . PRO A 1 215 ? 23.767 -13.713 -11.890 1.00 50.91 215 PRO A N 1
ATOM 1714 C CA . PRO A 1 215 ? 24.728 -12.623 -11.939 1.00 50.91 215 PRO A CA 1
ATOM 1715 C C . PRO A 1 215 ? 26.145 -13.173 -12.092 1.00 50.91 215 PRO A C 1
ATOM 1717 O O . PRO A 1 215 ? 26.509 -14.205 -11.516 1.00 50.91 215 PRO A O 1
ATOM 1720 N N . ALA A 1 216 ? 26.969 -12.458 -12.861 1.00 50.75 216 ALA A N 1
ATOM 1721 C CA . ALA A 1 216 ? 28.385 -12.771 -12.960 1.00 50.75 216 ALA A CA 1
ATOM 1722 C C . ALA A 1 216 ? 28.976 -12.822 -11.544 1.00 50.75 216 ALA A C 1
ATOM 1724 O O . ALA A 1 216 ? 28.820 -11.876 -10.771 1.00 50.75 216 ALA A O 1
ATOM 1725 N N . LYS A 1 217 ? 29.646 -13.930 -11.194 1.00 45.88 217 LYS A N 1
ATOM 1726 C CA . LYS A 1 217 ? 30.335 -14.043 -9.903 1.00 45.88 217 LYS A CA 1
ATOM 1727 C C . LYS A 1 217 ? 31.299 -12.864 -9.781 1.00 45.88 217 LYS A C 1
ATOM 1729 O O . LYS A 1 217 ? 32.176 -12.711 -10.633 1.00 45.88 217 LYS A O 1
ATOM 1734 N N . SER A 1 218 ? 31.111 -12.027 -8.761 1.00 44.84 218 SER A N 1
ATOM 1735 C CA . SER A 1 218 ? 32.011 -10.906 -8.494 1.00 44.84 218 SER A CA 1
ATOM 1736 C C . SER A 1 218 ? 33.437 -11.440 -8.352 1.00 44.84 218 SER A C 1
ATOM 1738 O O . SER A 1 218 ? 33.655 -12.404 -7.612 1.00 44.84 218 SER A O 1
ATOM 1740 N N . LYS A 1 219 ? 34.381 -10.850 -9.089 1.00 36.31 219 LYS A N 1
ATOM 1741 C CA . LYS A 1 219 ? 35.813 -11.075 -8.864 1.00 36.31 219 LYS A CA 1
ATOM 1742 C C . LYS A 1 219 ? 36.264 -10.402 -7.578 1.00 36.31 219 LYS A C 1
ATOM 1744 O O . LYS A 1 219 ? 35.729 -9.309 -7.291 1.00 36.31 219 LYS A O 1
#

Radius of gyration: 19.91 Å; chains: 1; bounding box: 54×42×53 Å

Foldseek 3Di:
DFAFADPVLPVQCVDCVQVVDPVNVVVDFADDPVCLVRGPQNVCVVVLNDDPDDDDADGPDQNCPVHHPVSVVVVCCSPCVVLQVDVSSQPLDKDWDKHQADPDPPDDGDIDIDIDGPVPPPVCVPHDDPADDDPVLVVVVVCLVVLHADPDDDDDVVVQQPADAQEPQPPCDAPSNHHHDPVSCVVCPPPPRHHDDDSDSHDDDLCCDPPPRNRDDDD

Organism: Fusarium langsethiae (NCBI:txid179993)

Sequence (219 aa):
MDRKPVRKHNPAILHDSVATSEQRLSQIKNLSLVDTESSMFHRDLKENKLPQWMFITPNMTSDGHDTSVTVAGNWARTFLEPLLKDKHFMDNTLVLITWDENESYARQNHILGILLGDAVPKHLVGTTDNSFYNHYSEIATVQANWGLDTLGRPFNTAGGNQQYVAPNLDLKHTFSGRKVFGPIKKEWKGSEAPSYYKDTIEVDDGLNPPKGYEPAKSK